Protein AF-A0A914MSC4-F1 (afdb_monomer_lite)

Foldseek 3Di:
DCQVDQAKEKEWDWDPPPATWIWMWIQARVRDIDTDDTHHPVNCVVPPPLVVVVVCCVVRVGQWYQDPVRDTDGVVVVNVVSDVVVDDPPPPPDDDDWDKDWDPPPDPDDPPDIDIDTHDDDDDDDDDDDPDPDDDDDDPPPPPDDDDDDDDDDDDDDDDDDDDPPVPPVVVVVVVVVVCVVVVHDPVRVVVVVVVVVVVVDDDDDDDPDDDDD

Structure (mmCIF, N/CA/C/O backbone):
data_AF-A0A914MSC4-F1
#
_entry.id   AF-A0A914MSC4-F1
#
loop_
_atom_site.group_PDB
_atom_site.id
_atom_site.type_symbol
_atom_site.label_atom_id
_atom_site.label_alt_id
_atom_site.label_comp_id
_atom_site.label_asym_id
_atom_site.label_entity_id
_atom_site.label_seq_id
_atom_site.pdbx_PDB_ins_code
_atom_site.Cartn_x
_atom_site.Cartn_y
_atom_site.Cartn_z
_atom_site.occupancy
_atom_site.B_iso_or_equiv
_atom_site.auth_seq_id
_atom_site.auth_comp_id
_atom_site.auth_asym_id
_atom_site.auth_atom_id
_atom_site.pdbx_PDB_model_num
ATOM 1 N N . MET A 1 1 ? -17.539 -6.152 4.708 1.00 70.31 1 MET A N 1
ATOM 2 C CA . MET A 1 1 ? -16.576 -6.277 5.823 1.00 70.31 1 MET A CA 1
ATOM 3 C C . MET A 1 1 ? -16.415 -4.962 6.570 1.00 70.31 1 MET A C 1
ATOM 5 O O . MET A 1 1 ? -16.821 -4.933 7.713 1.00 70.31 1 MET A O 1
ATOM 9 N N . LEU A 1 2 ? -15.963 -3.851 5.971 1.00 75.62 2 LEU A N 1
ATOM 10 C CA . LEU A 1 2 ? -15.878 -2.569 6.708 1.00 75.62 2 LEU A CA 1
ATOM 11 C C . LEU A 1 2 ? -17.207 -2.123 7.366 1.00 75.62 2 LEU A C 1
ATOM 13 O O . LEU A 1 2 ? -17.213 -1.622 8.483 1.00 75.62 2 LEU A O 1
ATOM 17 N N . ARG A 1 3 ? -18.355 -2.379 6.723 1.00 77.62 3 ARG A N 1
ATOM 18 C CA . ARG A 1 3 ? -19.687 -2.079 7.289 1.00 77.62 3 ARG A CA 1
ATOM 19 C C . ARG A 1 3 ? -20.004 -2.799 8.606 1.00 77.62 3 ARG A C 1
ATOM 21 O O . ARG A 1 3 ? -20.839 -2.317 9.352 1.00 77.62 3 ARG A O 1
ATOM 28 N N . THR A 1 4 ? -19.371 -3.939 8.892 1.00 77.75 4 THR A N 1
ATOM 29 C CA . THR A 1 4 ? -19.649 -4.720 10.111 1.00 77.75 4 THR A CA 1
ATOM 30 C C . THR A 1 4 ? -18.808 -4.272 11.305 1.00 77.75 4 THR A C 1
ATOM 32 O O . THR A 1 4 ? -18.991 -4.795 12.398 1.00 77.75 4 THR A O 1
ATOM 35 N N . LEU A 1 5 ? -17.869 -3.342 11.104 1.00 81.31 5 LEU A N 1
ATOM 36 C CA . LEU A 1 5 ? -17.064 -2.770 12.174 1.00 81.31 5 LEU A CA 1
ATOM 37 C C . LEU A 1 5 ? -17.838 -1.613 12.839 1.00 81.31 5 LEU A C 1
ATOM 39 O O . LEU A 1 5 ? -18.302 -0.727 12.123 1.00 81.31 5 LEU A O 1
ATOM 43 N N . PRO A 1 6 ? -17.982 -1.582 14.174 1.00 72.19 6 PRO A N 1
ATOM 44 C CA . PRO A 1 6 ? -18.691 -0.504 14.869 1.00 72.19 6 PRO A CA 1
ATOM 45 C C . PRO A 1 6 ? -17.897 0.814 14.977 1.00 72.19 6 PRO A C 1
ATOM 47 O O . PRO A 1 6 ? -18.483 1.826 15.340 1.00 72.19 6 PRO A O 1
ATOM 50 N N . GLY A 1 7 ? -16.594 0.814 14.670 1.00 84.81 7 GLY A N 1
ATOM 51 C CA . GLY A 1 7 ? -15.705 1.986 14.732 1.00 84.81 7 GLY A CA 1
ATOM 52 C C . GLY A 1 7 ? -15.031 2.322 13.397 1.00 84.81 7 GLY A C 1
ATOM 53 O O . GLY A 1 7 ? -15.456 1.839 12.341 1.00 84.81 7 GLY A O 1
ATOM 54 N N . SER A 1 8 ? -13.969 3.135 13.446 1.00 92.94 8 SER A N 1
ATOM 55 C CA . SER A 1 8 ? -13.165 3.464 12.265 1.00 92.94 8 SER A CA 1
ATOM 56 C C . SER A 1 8 ? -12.248 2.299 11.885 1.00 92.94 8 SER A C 1
ATOM 58 O O . SER A 1 8 ? -11.670 1.617 12.736 1.00 92.94 8 SER A O 1
ATOM 60 N N . GLY A 1 9 ? -12.140 2.030 10.586 1.00 94.31 9 GLY A N 1
ATOM 61 C CA . GLY A 1 9 ? -11.482 0.827 10.084 1.00 94.31 9 GLY A CA 1
ATOM 62 C C . GLY A 1 9 ? -10.746 1.054 8.779 1.00 94.31 9 GLY A C 1
ATOM 63 O O . GLY A 1 9 ? -11.211 1.807 7.936 1.00 94.31 9 GLY A O 1
ATOM 64 N N . LEU A 1 10 ? -9.633 0.364 8.570 1.00 95.56 10 LEU A N 1
ATOM 65 C CA . LEU A 1 10 ? -8.857 0.430 7.334 1.00 95.56 10 LEU A CA 1
ATOM 66 C C . LEU A 1 10 ? -8.721 -0.956 6.712 1.00 95.56 10 LEU A C 1
ATOM 68 O O . LEU A 1 10 ? -8.473 -1.946 7.402 1.00 95.56 10 LEU A O 1
ATOM 72 N N . VAL A 1 11 ? -8.852 -1.024 5.390 1.00 95.06 11 VAL A N 1
ATOM 73 C CA . VAL A 1 11 ? -8.548 -2.223 4.603 1.00 95.06 11 VAL A CA 1
ATOM 74 C C . VAL A 1 11 ? -7.607 -1.880 3.459 1.00 95.06 11 VAL A C 1
ATOM 76 O O . VAL A 1 11 ? -7.708 -0.818 2.846 1.00 95.06 11 VAL A O 1
ATOM 79 N N . MET A 1 12 ? -6.711 -2.812 3.153 1.00 94.56 12 MET A N 1
ATOM 80 C CA . MET A 1 12 ? -5.805 -2.730 2.014 1.00 94.56 12 MET A CA 1
ATOM 81 C C . MET A 1 12 ? -6.109 -3.862 1.041 1.00 94.56 12 MET A C 1
ATOM 83 O O . MET A 1 12 ? -6.404 -4.986 1.447 1.00 94.56 12 MET A O 1
ATOM 87 N N . ARG A 1 13 ? -6.025 -3.568 -0.253 1.00 91.06 13 ARG A N 1
ATOM 88 C CA . ARG A 1 13 ? -6.140 -4.561 -1.323 1.00 91.06 13 ARG A CA 1
ATOM 89 C C . ARG A 1 13 ? -5.061 -4.324 -2.365 1.00 91.06 13 ARG A C 1
ATOM 91 O O . ARG A 1 13 ? -4.678 -3.185 -2.622 1.00 91.06 13 ARG A O 1
ATOM 98 N N . LEU A 1 14 ? -4.619 -5.404 -2.990 1.00 90.12 14 LEU A N 1
ATOM 99 C CA . LEU A 1 14 ? -3.771 -5.329 -4.170 1.00 90.12 14 LEU A CA 1
ATOM 100 C C . LEU A 1 14 ? -4.660 -5.237 -5.409 1.00 90.12 14 LEU A C 1
ATOM 102 O O . LEU A 1 14 ? -5.572 -6.047 -5.580 1.00 90.12 14 LEU A O 1
ATOM 106 N N . SER A 1 15 ? -4.397 -4.255 -6.267 1.00 87.69 15 SER A N 1
ATOM 107 C CA . SER A 1 15 ? -5.031 -4.139 -7.579 1.00 87.69 15 SER A CA 1
ATOM 108 C C . SER A 1 15 ? -4.015 -4.430 -8.673 1.00 87.69 15 SER A C 1
ATOM 110 O O . SER A 1 15 ? -2.999 -3.749 -8.794 1.00 87.69 15 SER A O 1
ATOM 112 N N . LEU A 1 16 ? -4.309 -5.442 -9.490 1.00 79.81 16 LEU A N 1
ATOM 113 C CA . LEU A 1 16 ? -3.456 -5.870 -10.604 1.00 79.81 16 LEU A CA 1
ATOM 114 C C . LEU A 1 16 ? -3.792 -5.162 -11.926 1.00 79.81 16 LEU A C 1
ATOM 116 O O . LEU A 1 16 ? -3.013 -5.236 -12.868 1.00 79.81 16 LEU A O 1
ATOM 120 N N . VAL A 1 17 ? -4.922 -4.451 -11.992 1.00 75.62 17 VAL A N 1
ATOM 121 C CA . VAL A 1 17 ? -5.465 -3.867 -13.234 1.00 75.62 17 VAL A CA 1
ATOM 122 C C . VAL A 1 17 ? -4.622 -2.686 -13.750 1.00 75.62 17 VAL A C 1
ATOM 124 O O . VAL A 1 17 ? -4.694 -2.351 -14.926 1.00 75.62 17 VAL A O 1
ATOM 127 N N . ALA A 1 18 ? -3.771 -2.089 -12.907 1.00 57.81 18 ALA A N 1
ATOM 128 C CA . ALA A 1 18 ? -2.917 -0.950 -13.258 1.00 57.81 18 ALA A CA 1
ATOM 129 C C . ALA A 1 18 ? -1.525 -1.037 -12.597 1.00 57.81 18 ALA A C 1
ATOM 131 O O . ALA A 1 18 ? -1.128 -0.156 -11.839 1.00 57.81 18 ALA A O 1
ATOM 132 N N . GLY A 1 19 ? -0.784 -2.121 -12.854 1.00 65.69 19 GLY A N 1
ATOM 133 C CA . GLY A 1 19 ? 0.630 -2.213 -12.459 1.00 65.69 19 GLY A CA 1
ATOM 134 C C . GLY A 1 19 ? 0.891 -2.581 -10.995 1.00 65.69 19 GLY A C 1
ATOM 135 O O . GLY A 1 19 ? 1.876 -2.117 -10.430 1.00 65.69 19 GLY A O 1
ATOM 136 N N . ALA A 1 20 ? 0.037 -3.425 -10.400 1.00 79.56 20 ALA A N 1
ATOM 137 C CA . ALA A 1 20 ? 0.191 -3.947 -9.035 1.00 79.56 20 ALA A CA 1
ATOM 138 C C . ALA A 1 20 ? 0.366 -2.835 -7.980 1.00 79.56 20 ALA A C 1
ATOM 140 O O . ALA A 1 20 ? 1.446 -2.629 -7.429 1.00 79.56 20 ALA A O 1
ATOM 141 N N . CYS A 1 21 ? -0.719 -2.119 -7.686 1.00 91.50 21 CYS A N 1
ATOM 142 C CA . CYS A 1 21 ? -0.746 -1.065 -6.674 1.00 91.50 21 CYS A CA 1
ATOM 143 C C . CYS A 1 21 ? -1.480 -1.509 -5.401 1.00 91.50 21 CYS A C 1
ATOM 145 O O . CYS A 1 21 ? -2.367 -2.370 -5.430 1.00 91.50 21 CYS A O 1
ATOM 147 N N . VAL A 1 22 ? -1.127 -0.898 -4.272 1.00 93.88 22 VAL A N 1
ATOM 148 C CA . VAL A 1 22 ? -1.863 -1.050 -3.013 1.00 93.88 22 VAL A CA 1
ATOM 149 C C . VAL A 1 22 ? -2.938 0.022 -2.984 1.00 93.88 22 VAL A C 1
ATOM 151 O O . VAL A 1 22 ? -2.626 1.209 -3.021 1.00 93.88 22 VAL A O 1
ATOM 154 N N . CYS A 1 23 ? -4.205 -0.367 -2.911 1.00 94.19 23 CYS A N 1
ATOM 155 C CA . CYS A 1 23 ? -5.285 0.585 -2.685 1.00 94.19 23 CYS A CA 1
ATOM 156 C C . CYS A 1 23 ? -5.918 0.389 -1.311 1.00 94.19 23 CYS A C 1
ATOM 158 O O . CYS A 1 23 ? -6.107 -0.731 -0.826 1.00 94.19 23 CYS A O 1
ATOM 160 N N . ILE A 1 24 ? -6.202 1.522 -0.678 1.00 95.62 24 ILE A N 1
ATOM 161 C CA . ILE A 1 24 ? -6.550 1.625 0.732 1.00 95.62 24 ILE A CA 1
ATOM 162 C C . ILE A 1 24 ? -7.924 2.267 0.817 1.00 95.62 24 ILE A C 1
ATOM 164 O O . ILE A 1 24 ? -8.179 3.279 0.168 1.00 95.62 24 ILE A O 1
ATOM 168 N N . THR A 1 25 ? -8.794 1.663 1.612 1.00 95.38 25 THR A N 1
ATOM 169 C CA . THR A 1 25 ? -10.126 2.191 1.889 1.00 95.38 25 THR A CA 1
ATOM 170 C C . THR A 1 25 ? -10.274 2.331 3.392 1.00 95.38 25 THR A C 1
ATOM 172 O O . THR A 1 25 ? -10.026 1.376 4.138 1.00 95.38 25 THR A O 1
ATOM 175 N N . VAL A 1 26 ? -10.681 3.514 3.831 1.00 95.69 26 VAL A N 1
ATOM 176 C CA . VAL A 1 26 ? -10.917 3.843 5.233 1.00 95.69 26 VAL A CA 1
ATOM 177 C C . VAL A 1 26 ? -12.415 3.994 5.456 1.00 95.69 26 VAL A C 1
ATOM 179 O O . VAL A 1 26 ? -13.117 4.606 4.661 1.00 95.69 26 VAL A O 1
ATOM 182 N N . LYS A 1 27 ? -12.915 3.405 6.535 1.00 94.75 27 LYS A N 1
ATOM 183 C CA . LYS A 1 27 ? -14.210 3.712 7.122 1.00 94.75 27 LYS A CA 1
ATOM 184 C C . LYS A 1 27 ? -13.976 4.722 8.234 1.00 94.75 27 LYS A C 1
ATOM 186 O O . LYS A 1 27 ? -13.310 4.404 9.222 1.00 94.75 27 LYS A O 1
ATOM 191 N N . CYS A 1 28 ? -14.528 5.909 8.064 1.00 90.19 28 CYS A N 1
ATOM 192 C CA . CYS A 1 28 ? -14.461 6.985 9.037 1.00 90.19 28 CYS A CA 1
ATOM 193 C C . CYS A 1 28 ? -15.463 6.749 10.182 1.00 90.19 28 CYS A C 1
ATOM 195 O O . CYS A 1 28 ? -16.372 5.920 10.090 1.00 90.19 28 CYS A O 1
ATOM 197 N N . SER A 1 29 ? -15.313 7.482 11.285 1.00 87.12 29 SER A N 1
ATOM 198 C CA . SER A 1 29 ? -16.201 7.374 12.457 1.00 87.12 29 SER A CA 1
ATOM 199 C C . SER A 1 29 ? -17.643 7.827 12.189 1.00 87.12 29 SER A C 1
ATOM 201 O O . SER A 1 29 ? -18.549 7.461 12.933 1.00 87.12 29 SER A O 1
ATOM 203 N N . ASN A 1 30 ? -17.863 8.585 11.114 1.00 87.62 30 ASN A N 1
ATOM 204 C CA . ASN A 1 30 ? -19.177 8.981 10.604 1.00 87.62 30 ASN A CA 1
ATOM 205 C C . ASN A 1 30 ? -19.820 7.926 9.675 1.00 87.62 30 ASN A C 1
ATOM 207 O O . ASN A 1 30 ? -20.829 8.222 9.044 1.00 87.62 30 ASN A O 1
ATOM 211 N N . ASP A 1 31 ? -19.248 6.718 9.590 1.00 85.31 31 ASP A N 1
ATOM 212 C CA . ASP A 1 31 ? -19.684 5.610 8.720 1.00 85.31 31 ASP A CA 1
ATOM 213 C C . ASP A 1 31 ? -19.549 5.888 7.206 1.00 85.31 31 ASP A C 1
ATOM 215 O O . ASP A 1 31 ? -20.053 5.128 6.376 1.00 85.31 31 ASP A O 1
ATOM 219 N N . GLU A 1 32 ? -18.819 6.943 6.826 1.00 90.62 32 GLU A N 1
ATOM 220 C CA . GLU A 1 32 ? -18.444 7.208 5.435 1.00 90.62 32 GLU A CA 1
ATOM 221 C C . GLU A 1 32 ? -17.206 6.409 5.018 1.00 90.62 32 GLU A C 1
ATOM 223 O O . GLU A 1 32 ? -16.350 6.052 5.834 1.00 90.62 32 GLU A O 1
ATOM 228 N N . PHE A 1 33 ? -17.110 6.139 3.715 1.00 93.12 33 PHE A N 1
ATOM 229 C CA . PHE A 1 33 ? -15.981 5.439 3.114 1.00 93.12 33 PHE A CA 1
ATOM 230 C C . PHE A 1 33 ? -15.114 6.413 2.330 1.00 93.12 33 PHE A C 1
ATOM 232 O O . PHE A 1 33 ? -15.602 7.111 1.443 1.00 93.12 33 PHE A O 1
ATOM 239 N N . LEU A 1 34 ? -13.822 6.402 2.630 1.00 94.19 34 LEU A N 1
ATOM 240 C CA . LEU A 1 34 ? -12.800 7.168 1.942 1.00 94.19 34 LEU A CA 1
ATOM 241 C C . LEU A 1 34 ? -11.870 6.209 1.202 1.00 94.19 34 LEU A C 1
ATOM 243 O O . LEU A 1 34 ? -11.088 5.477 1.812 1.00 94.19 34 LEU A O 1
ATOM 247 N N . ASP A 1 35 ? -11.956 6.216 -0.123 1.00 94.31 35 ASP A N 1
ATOM 248 C CA . ASP A 1 35 ? -10.988 5.541 -0.979 1.00 94.31 35 ASP A CA 1
ATOM 249 C C . ASP A 1 35 ? -9.796 6.467 -1.217 1.00 94.31 35 ASP A C 1
ATOM 251 O O . ASP A 1 35 ? -9.930 7.545 -1.797 1.00 94.31 35 ASP A O 1
ATOM 255 N N . LEU A 1 36 ? -8.622 6.039 -0.758 1.00 93.94 36 LEU A N 1
ATOM 256 C CA . LEU A 1 36 ? -7.388 6.783 -0.957 1.00 93.94 36 LEU A CA 1
ATOM 257 C C . LEU A 1 36 ? -6.805 6.515 -2.341 1.00 93.94 36 LEU A C 1
ATOM 259 O O . LEU A 1 36 ? -7.046 5.478 -2.969 1.00 93.94 36 LEU A O 1
ATOM 263 N N . GLU A 1 37 ? -5.976 7.454 -2.790 1.00 92.81 37 GLU A N 1
ATOM 264 C CA . GLU A 1 37 ? -5.243 7.305 -4.036 1.00 92.81 37 GLU A CA 1
ATOM 265 C C . GLU A 1 37 ? -4.357 6.042 -3.993 1.00 92.81 37 GLU A C 1
ATOM 267 O O . GLU A 1 37 ? -3.650 5.820 -3.002 1.00 92.81 37 GLU A O 1
ATOM 272 N N . PRO A 1 38 ? -4.355 5.206 -5.049 1.00 93.06 38 PRO A N 1
ATOM 273 C CA . PRO A 1 38 ? -3.516 4.019 -5.084 1.00 93.06 38 PRO A CA 1
ATOM 274 C C . PRO A 1 38 ? -2.026 4.334 -4.893 1.00 93.06 38 PRO A C 1
ATOM 276 O O . PRO A 1 38 ? -1.475 5.284 -5.465 1.00 93.06 38 PRO A O 1
ATOM 279 N N . LEU A 1 39 ? -1.367 3.490 -4.101 1.00 93.44 39 LEU A N 1
ATOM 280 C CA . LEU A 1 39 ? 0.075 3.498 -3.899 1.00 93.44 39 LEU A CA 1
ATOM 281 C C . LEU A 1 39 ? 0.715 2.583 -4.938 1.00 93.44 39 LEU A C 1
ATOM 283 O O . LEU A 1 39 ? 0.611 1.355 -4.862 1.00 93.44 39 LEU A O 1
ATOM 287 N N . ASP A 1 40 ? 1.344 3.194 -5.933 1.00 91.19 40 ASP A N 1
ATOM 288 C CA . ASP A 1 40 ? 2.121 2.499 -6.947 1.00 91.19 40 ASP A CA 1
ATOM 289 C C . ASP A 1 40 ? 3.563 2.256 -6.474 1.00 91.19 40 ASP A C 1
ATOM 291 O O . ASP A 1 40 ? 3.997 2.691 -5.403 1.00 91.19 40 ASP A O 1
ATOM 295 N N . VAL A 1 41 ? 4.335 1.559 -7.306 1.00 86.75 41 VAL A N 1
ATOM 296 C CA . VAL A 1 41 ? 5.746 1.276 -7.023 1.00 86.75 41 VAL A CA 1
ATOM 297 C C . VAL A 1 41 ? 6.556 2.564 -6.838 1.00 86.75 41 VAL A C 1
ATOM 299 O O . VAL A 1 41 ? 7.438 2.597 -5.985 1.00 86.75 41 VAL A O 1
ATOM 302 N N . LYS A 1 42 ? 6.250 3.641 -7.577 1.00 88.25 42 LYS A N 1
ATOM 303 C CA . LYS A 1 42 ? 6.982 4.915 -7.480 1.00 88.25 42 LYS A CA 1
ATOM 304 C C . LYS A 1 42 ? 6.783 5.580 -6.117 1.00 88.25 42 LYS A C 1
ATOM 306 O O . LYS A 1 42 ? 7.756 6.023 -5.511 1.00 88.25 42 LYS A O 1
ATOM 311 N N . LYS A 1 43 ? 5.553 5.603 -5.599 1.00 90.56 43 LYS A N 1
ATOM 312 C CA . LYS A 1 43 ? 5.251 6.103 -4.247 1.00 90.56 43 LYS A CA 1
ATOM 313 C C . LYS A 1 43 ? 5.868 5.216 -3.170 1.00 90.56 43 LYS A C 1
ATOM 315 O O . LYS A 1 43 ? 6.440 5.718 -2.209 1.00 90.56 43 LYS A O 1
ATOM 320 N N . LEU A 1 44 ? 5.825 3.897 -3.352 1.00 89.81 44 LEU A N 1
ATOM 321 C CA . LEU A 1 44 ? 6.421 2.959 -2.397 1.00 89.81 44 LEU A CA 1
ATOM 322 C C . LEU A 1 44 ? 7.962 2.996 -2.378 1.00 89.81 44 LEU A C 1
ATOM 324 O O . LEU A 1 44 ? 8.568 2.611 -1.378 1.00 89.81 44 LEU A O 1
ATOM 328 N N . GLN A 1 45 ? 8.604 3.471 -3.452 1.00 87.25 45 GLN A N 1
ATOM 329 C CA . GLN A 1 45 ? 10.050 3.719 -3.497 1.00 87.25 45 GLN A CA 1
ATOM 330 C C . GLN A 1 45 ? 10.465 4.945 -2.675 1.00 87.25 45 GLN A C 1
ATOM 332 O O . GLN A 1 45 ? 11.544 4.929 -2.085 1.00 87.25 45 GLN A O 1
ATOM 337 N N . SER A 1 46 ? 9.634 5.993 -2.618 1.00 89.81 46 SER A N 1
ATOM 338 C CA . SER A 1 46 ? 9.935 7.204 -1.844 1.00 89.81 46 SER A CA 1
ATOM 339 C C . SER A 1 46 ? 9.585 7.062 -0.363 1.00 89.81 46 SER A C 1
ATOM 341 O O . SER A 1 46 ? 10.277 7.620 0.488 1.00 89.81 46 SER A O 1
ATOM 343 N N . LYS A 1 47 ? 8.541 6.293 -0.037 1.00 90.56 47 LYS A N 1
ATOM 344 C CA . LYS A 1 47 ? 8.123 6.019 1.339 1.00 90.56 47 LYS A CA 1
ATOM 345 C C . LYS A 1 47 ? 7.586 4.596 1.461 1.00 90.56 47 LYS A C 1
ATOM 347 O O . LYS A 1 47 ? 6.735 4.166 0.690 1.00 90.56 47 LYS A O 1
ATOM 352 N N . ASN A 1 48 ? 8.088 3.847 2.443 1.00 88.69 48 ASN A N 1
ATOM 353 C CA . ASN A 1 48 ? 7.670 2.459 2.627 1.00 88.69 48 ASN A CA 1
ATOM 354 C C . ASN A 1 48 ? 6.189 2.367 3.059 1.0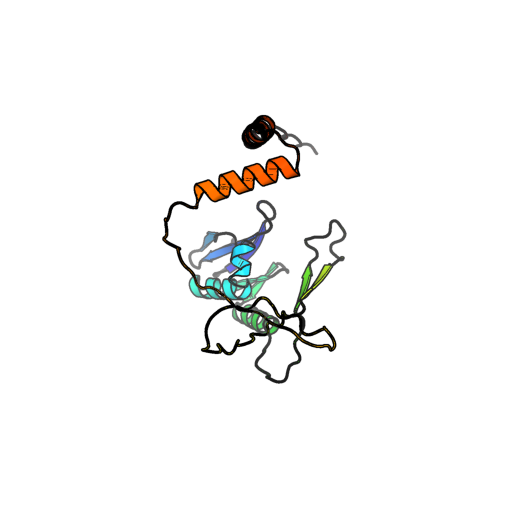0 88.69 48 ASN A C 1
ATOM 356 O O . ASN A 1 48 ? 5.624 3.300 3.635 1.00 88.69 48 ASN A O 1
ATOM 360 N N . LEU A 1 49 ? 5.565 1.209 2.811 1.00 91.19 49 LEU A N 1
ATOM 361 C CA . LEU A 1 49 ? 4.147 0.988 3.115 1.00 91.19 49 LEU A CA 1
ATOM 362 C C . LEU A 1 49 ? 3.820 1.141 4.610 1.00 91.19 49 LEU A C 1
ATOM 364 O O . LEU A 1 49 ? 2.757 1.654 4.946 1.00 91.19 49 LEU A O 1
ATOM 368 N N . ASN A 1 50 ? 4.724 0.726 5.505 1.00 91.75 50 ASN A N 1
ATOM 369 C CA . ASN A 1 50 ? 4.507 0.832 6.951 1.00 91.75 50 ASN A CA 1
ATOM 370 C C . ASN A 1 50 ? 4.377 2.292 7.395 1.00 91.75 50 ASN A C 1
ATOM 372 O O . ASN A 1 50 ? 3.547 2.603 8.244 1.00 91.75 50 ASN A O 1
ATOM 376 N N . ASP A 1 51 ? 5.176 3.190 6.828 1.00 91.94 51 ASP A N 1
ATOM 377 C CA . ASP A 1 51 ? 5.126 4.602 7.179 1.00 91.94 51 ASP A CA 1
ATOM 378 C C . ASP A 1 51 ? 3.925 5.295 6.532 1.00 91.94 51 ASP A C 1
ATOM 380 O O . ASP A 1 51 ? 3.321 6.153 7.165 1.00 91.94 51 ASP A O 1
ATOM 384 N N . TYR A 1 52 ? 3.510 4.896 5.323 1.00 94.44 52 TYR A N 1
ATOM 385 C CA . TYR A 1 52 ? 2.214 5.324 4.777 1.00 94.44 52 TYR A CA 1
ATOM 386 C C . TYR A 1 52 ? 1.054 4.893 5.675 1.00 94.44 52 TYR A C 1
ATOM 388 O O . TYR A 1 52 ? 0.169 5.690 5.971 1.00 94.44 52 TYR A O 1
ATOM 396 N N . LEU A 1 53 ? 1.072 3.645 6.146 1.00 93.88 53 LEU A N 1
ATOM 397 C CA . LEU A 1 53 ? 0.038 3.118 7.028 1.00 93.88 53 LEU A CA 1
ATOM 398 C C . LEU A 1 53 ? -0.033 3.909 8.342 1.00 93.88 53 LEU A C 1
ATOM 400 O O . LEU A 1 53 ? -1.129 4.258 8.773 1.00 93.88 53 LEU A O 1
ATOM 404 N N . LYS A 1 54 ? 1.114 4.241 8.951 1.00 93.12 54 LYS A N 1
ATOM 405 C CA . LYS A 1 54 ? 1.178 5.094 10.152 1.00 93.12 54 LYS A CA 1
ATOM 406 C C . LYS A 1 54 ? 0.560 6.470 9.910 1.00 93.12 54 LYS A C 1
ATOM 408 O O . LYS A 1 54 ? -0.265 6.898 10.711 1.00 93.12 54 LYS A O 1
ATOM 413 N N . ASP A 1 55 ? 0.937 7.140 8.823 1.00 94.25 55 ASP A N 1
ATOM 414 C CA . ASP A 1 55 ? 0.403 8.461 8.482 1.00 94.25 55 ASP A CA 1
ATOM 415 C C . ASP A 1 55 ? -1.120 8.432 8.323 1.00 94.25 55 ASP A C 1
ATOM 417 O O . ASP A 1 55 ? -1.815 9.274 8.884 1.00 94.25 55 ASP A O 1
ATOM 421 N N . ILE A 1 56 ? -1.640 7.441 7.592 1.00 94.81 56 ILE A N 1
ATOM 422 C CA . ILE A 1 56 ? -3.079 7.303 7.337 1.00 94.81 56 ILE A CA 1
ATOM 423 C C . ILE A 1 56 ? -3.826 7.035 8.643 1.00 94.81 56 ILE A C 1
ATOM 425 O O . ILE A 1 56 ? -4.841 7.669 8.912 1.00 94.81 56 ILE A O 1
ATOM 429 N N . ILE A 1 57 ? -3.312 6.128 9.477 1.00 93.88 57 ILE A N 1
ATOM 430 C CA . ILE A 1 57 ? -3.895 5.820 10.786 1.00 93.88 57 ILE A CA 1
ATOM 431 C C . ILE A 1 57 ? -4.008 7.083 11.649 1.00 93.88 57 ILE A C 1
ATOM 433 O O . ILE A 1 57 ? -5.034 7.291 12.295 1.00 93.88 57 ILE A O 1
ATOM 437 N N . LEU A 1 58 ? -2.964 7.917 11.660 1.00 92.44 58 LEU A N 1
ATOM 438 C CA . LEU A 1 58 ? -2.925 9.146 12.451 1.00 92.44 58 LEU A CA 1
ATOM 439 C C . LEU A 1 58 ? -3.834 10.241 11.877 1.00 92.44 58 LEU A C 1
ATOM 441 O O . LEU A 1 58 ? -4.547 10.886 12.644 1.00 92.44 58 LEU A O 1
ATOM 445 N N . SER A 1 59 ? -3.823 10.436 10.555 1.00 93.88 59 SER A N 1
ATOM 446 C CA . SER A 1 59 ? -4.647 11.434 9.856 1.00 93.88 59 SER A CA 1
ATOM 447 C C . SER A 1 59 ? -6.136 11.125 9.994 1.00 93.88 59 SER A C 1
ATOM 449 O O . SER A 1 59 ? -6.911 11.964 10.453 1.00 93.88 59 SER A O 1
ATOM 451 N N . GLU A 1 60 ? -6.520 9.886 9.681 1.00 92.75 60 GLU A N 1
ATOM 452 C CA . GLU A 1 60 ? -7.923 9.464 9.612 1.00 92.75 60 GLU A CA 1
ATOM 453 C C . GLU A 1 60 ? -8.459 8.920 10.944 1.00 92.75 60 GLU A C 1
ATOM 455 O O . GLU A 1 60 ? -9.620 8.518 11.028 1.00 92.75 60 GLU A O 1
ATOM 460 N N . LYS A 1 61 ? -7.630 8.908 12.001 1.00 92.44 61 LYS A N 1
ATOM 461 C CA . LYS A 1 61 ? -7.966 8.393 13.343 1.00 92.44 61 LYS A CA 1
ATOM 462 C C . LYS A 1 61 ? -8.580 6.993 13.275 1.00 92.44 61 LYS A C 1
ATOM 464 O O . LYS A 1 61 ? -9.687 6.739 13.754 1.00 92.44 61 LYS A O 1
ATOM 469 N N . VAL A 1 62 ? -7.858 6.094 12.614 1.00 94.19 62 VAL A N 1
ATOM 470 C CA . VAL A 1 62 ? -8.272 4.701 12.434 1.00 94.19 62 VAL A CA 1
ATOM 471 C C . VAL A 1 62 ? -8.029 3.920 13.724 1.00 94.19 62 VAL A C 1
ATOM 473 O O . VAL A 1 62 ? -6.921 3.947 14.254 1.00 94.19 62 VAL A O 1
ATOM 476 N N . ASP A 1 63 ? -9.029 3.169 14.183 1.00 94.38 63 ASP A N 1
ATOM 477 C CA . ASP A 1 63 ? -8.927 2.325 15.378 1.00 94.38 63 ASP A CA 1
ATOM 478 C C . ASP A 1 63 ? -8.519 0.881 15.033 1.00 94.38 63 ASP A C 1
ATOM 480 O O . ASP A 1 63 ? -7.765 0.235 15.772 1.00 94.38 63 ASP A O 1
ATOM 484 N N . PHE A 1 64 ? -8.980 0.370 13.883 1.00 95.12 64 PHE A N 1
ATOM 485 C CA . PHE A 1 64 ? -8.777 -1.021 13.471 1.00 95.12 64 PHE A CA 1
ATOM 486 C C . PHE A 1 64 ? -8.256 -1.163 12.040 1.00 95.12 64 PHE A C 1
ATOM 488 O O . PHE A 1 64 ? -8.682 -0.467 11.122 1.00 95.12 64 PHE A O 1
ATOM 495 N N . VAL A 1 65 ? -7.388 -2.146 11.815 1.00 94.62 65 VAL A N 1
ATOM 496 C CA . VAL A 1 65 ? -6.92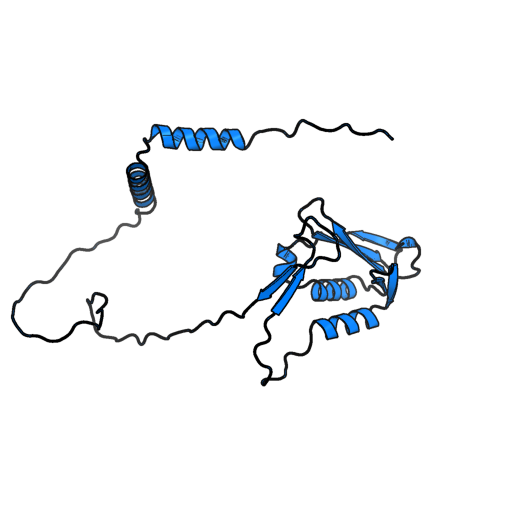4 -2.548 10.480 1.00 94.62 65 VAL A CA 1
ATOM 497 C C . VAL A 1 65 ? -7.354 -3.987 10.220 1.00 94.62 65 VAL A C 1
ATOM 499 O O . VAL A 1 65 ? -7.272 -4.833 11.111 1.00 94.62 65 VAL A O 1
ATOM 502 N N . LEU A 1 66 ? -7.829 -4.268 9.008 1.00 93.44 66 LEU A N 1
ATOM 503 C CA . LEU A 1 66 ? -8.156 -5.626 8.587 1.00 93.44 66 LEU A CA 1
ATOM 504 C C . LEU A 1 66 ? -6.875 -6.391 8.227 1.00 93.44 66 LEU A C 1
ATOM 506 O O . LEU A 1 66 ? -6.159 -5.999 7.305 1.00 93.44 66 LEU A O 1
ATOM 510 N N . ASP A 1 67 ? -6.611 -7.486 8.934 1.00 90.94 67 ASP A N 1
ATOM 511 C CA . ASP A 1 67 ? -5.496 -8.395 8.649 1.00 90.94 67 ASP A CA 1
ATOM 512 C C . ASP A 1 67 ? -5.835 -9.360 7.491 1.00 90.94 67 ASP A C 1
ATOM 514 O O . ASP A 1 67 ? -6.988 -9.511 7.074 1.00 90.94 67 ASP A O 1
ATOM 518 N N . SER A 1 68 ? -4.816 -10.052 6.993 1.00 86.94 68 SER A N 1
ATOM 519 C CA . SER A 1 68 ? -4.868 -11.140 6.013 1.00 86.94 68 SER A CA 1
ATOM 520 C C . SER A 1 68 ? -5.834 -12.271 6.395 1.00 86.94 68 SER A C 1
ATOM 522 O O . SER A 1 68 ? -6.566 -12.763 5.534 1.00 86.94 68 SER A O 1
ATOM 524 N N . ASP A 1 69 ? -5.948 -12.588 7.688 1.00 88.56 69 ASP A N 1
ATOM 525 C CA . ASP A 1 69 ? -6.917 -13.550 8.242 1.00 88.56 69 ASP A CA 1
ATOM 526 C C . ASP A 1 69 ? -8.360 -13.004 8.316 1.00 88.56 69 ASP A C 1
ATOM 528 O O . ASP A 1 69 ? -9.254 -13.611 8.917 1.00 88.56 69 ASP A O 1
ATOM 532 N N . LYS A 1 70 ? -8.610 -11.833 7.712 1.00 87.50 70 LYS A N 1
ATOM 533 C CA . LYS A 1 70 ? -9.895 -11.115 7.707 1.00 87.50 70 LYS A CA 1
ATOM 534 C C . LYS A 1 70 ? -10.402 -10.778 9.113 1.00 87.50 70 LYS A C 1
ATOM 536 O O . LYS A 1 70 ? -11.609 -10.664 9.325 1.00 87.50 70 LYS A O 1
ATOM 541 N N . GLN A 1 71 ? -9.481 -10.606 10.058 1.00 90.75 71 GLN A N 1
ATOM 542 C CA . GLN A 1 71 ? -9.768 -10.193 11.429 1.00 90.75 71 GLN A CA 1
ATOM 543 C C . GLN A 1 71 ? -9.442 -8.715 11.629 1.00 90.75 71 GLN A C 1
ATOM 545 O O . GLN A 1 71 ? -8.500 -8.189 11.037 1.00 90.75 71 GLN A O 1
ATOM 550 N N . TRP A 1 72 ? -10.221 -8.049 12.478 1.00 92.06 72 TRP A N 1
ATOM 551 C CA . TRP A 1 72 ? -9.967 -6.666 12.869 1.00 92.06 72 TRP A CA 1
ATOM 552 C C . TRP A 1 72 ? -8.935 -6.627 13.985 1.00 92.06 72 TRP A C 1
ATOM 554 O O . TRP A 1 72 ? -9.176 -7.134 15.079 1.00 92.06 72 TRP A O 1
ATOM 564 N N . VAL A 1 73 ? -7.794 -6.007 13.708 1.00 93.62 73 VAL A N 1
ATOM 565 C CA . VAL A 1 73 ? -6.693 -5.866 14.657 1.00 93.62 73 VAL A CA 1
ATOM 566 C C . VAL A 1 73 ? -6.605 -4.411 15.084 1.00 93.62 73 VAL A C 1
ATOM 568 O O . VAL A 1 73 ? -6.623 -3.505 14.250 1.00 93.62 73 VAL A O 1
ATOM 571 N N . HIS A 1 74 ? -6.516 -4.182 16.392 1.00 94.81 74 HIS A N 1
ATOM 572 C CA . HIS A 1 74 ? -6.389 -2.835 16.932 1.00 94.81 74 HIS A CA 1
ATOM 573 C C . HIS A 1 74 ? -5.055 -2.212 16.508 1.00 94.81 74 HIS A C 1
ATOM 575 O O . HIS A 1 74 ? -4.005 -2.862 16.557 1.00 94.81 74 HIS A O 1
ATOM 581 N N . VAL A 1 75 ? -5.072 -0.930 16.149 1.00 93.69 75 VAL A N 1
ATOM 582 C CA . VAL A 1 75 ? -3.903 -0.214 15.618 1.00 93.69 75 VAL A CA 1
ATOM 583 C C . VAL A 1 75 ? -2.668 -0.320 16.515 1.00 93.69 75 VAL A C 1
ATOM 585 O O . VAL A 1 75 ? -1.561 -0.487 16.010 1.00 93.69 75 VAL A O 1
ATOM 588 N N . ALA A 1 76 ? -2.833 -0.302 17.840 1.00 92.31 76 ALA A N 1
ATOM 589 C CA . ALA A 1 76 ? -1.710 -0.456 18.772 1.00 92.31 76 ALA A CA 1
ATOM 590 C C . ALA A 1 76 ? -0.908 -1.755 18.542 1.00 92.31 76 ALA A C 1
ATOM 592 O O . ALA A 1 76 ? 0.320 -1.768 18.646 1.00 92.31 76 ALA A O 1
ATOM 593 N N . GLU A 1 77 ? -1.590 -2.847 18.198 1.00 92.12 77 GLU A N 1
ATOM 594 C CA . GLU A 1 77 ? -0.944 -4.120 17.895 1.00 92.12 77 GLU A CA 1
ATOM 595 C C . GLU A 1 77 ? -0.295 -4.104 16.506 1.00 92.12 77 GLU A C 1
ATOM 597 O O . GLU A 1 77 ? 0.839 -4.564 16.353 1.00 92.12 77 GLU A O 1
ATOM 602 N N . VAL A 1 78 ? -0.964 -3.507 15.516 1.00 90.94 78 VAL A N 1
ATOM 603 C CA . VAL A 1 78 ? -0.433 -3.336 14.153 1.00 90.94 78 VAL A CA 1
ATOM 604 C C . VAL A 1 78 ? 0.883 -2.558 14.182 1.00 90.94 78 VAL A C 1
ATOM 606 O O . VAL A 1 78 ? 1.890 -3.020 13.648 1.00 90.94 78 VAL A O 1
ATOM 609 N N . LEU A 1 79 ? 0.919 -1.424 14.886 1.00 88.94 79 LEU A N 1
ATOM 610 C CA . LEU A 1 79 ? 2.110 -0.581 15.006 1.00 88.94 79 LEU A CA 1
ATOM 611 C C . LEU A 1 79 ? 3.278 -1.315 15.676 1.00 88.94 79 LEU A C 1
ATOM 613 O O . LEU A 1 79 ? 4.424 -1.194 15.235 1.00 88.94 79 LEU A O 1
ATOM 617 N N . LYS A 1 80 ? 2.990 -2.136 16.692 1.00 88.56 80 LYS A N 1
ATOM 618 C CA . LYS A 1 80 ? 3.989 -2.986 17.353 1.00 88.56 80 LYS A CA 1
ATOM 619 C C . LYS A 1 80 ? 4.557 -4.047 16.407 1.00 88.56 80 LYS A C 1
ATOM 621 O O . LYS A 1 80 ? 5.753 -4.333 16.459 1.00 88.56 80 LYS A O 1
AT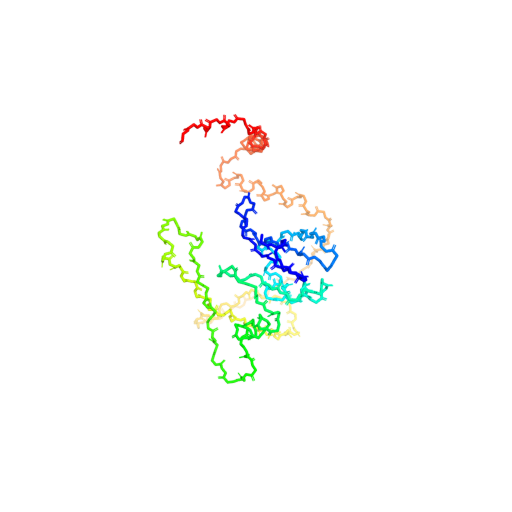OM 626 N N . ARG A 1 81 ? 3.726 -4.638 15.540 1.00 84.50 81 ARG A N 1
ATOM 627 C CA . ARG A 1 81 ? 4.177 -5.595 14.514 1.00 84.50 81 ARG A CA 1
ATOM 628 C C . ARG A 1 81 ? 5.053 -4.900 13.467 1.00 84.50 81 ARG A C 1
ATOM 630 O O . ARG A 1 81 ? 6.127 -5.410 13.161 1.00 84.50 81 ARG A O 1
ATOM 637 N N . CYS A 1 82 ? 4.669 -3.710 13.004 1.00 76.38 82 CYS A N 1
ATOM 638 C CA . CYS A 1 82 ? 5.454 -2.927 12.044 1.00 76.38 82 CYS A CA 1
ATOM 639 C C . CYS A 1 82 ? 6.841 -2.533 12.583 1.00 76.38 82 CYS A C 1
ATOM 641 O O . CYS A 1 82 ? 7.816 -2.593 11.840 1.00 76.38 82 CYS A O 1
ATOM 643 N N . GLN A 1 83 ? 6.963 -2.186 13.871 1.00 72.12 83 GLN A N 1
ATOM 644 C CA . GLN A 1 83 ? 8.262 -1.864 14.487 1.00 72.12 83 GLN A CA 1
ATOM 645 C C . GLN A 1 83 ? 9.243 -3.043 14.482 1.00 72.12 83 GLN A C 1
ATOM 647 O O . GLN A 1 83 ? 10.433 -2.841 14.266 1.00 72.12 83 GLN A O 1
ATOM 652 N N . LYS A 1 84 ? 8.759 -4.278 14.667 1.00 59.44 84 LYS A N 1
ATOM 653 C CA . LYS A 1 84 ? 9.612 -5.478 14.628 1.00 59.44 84 LYS A CA 1
ATOM 654 C C . LYS A 1 84 ? 10.146 -5.786 13.228 1.00 59.44 84 LYS A C 1
ATOM 656 O O . LYS A 1 84 ? 11.245 -6.311 13.105 1.00 59.44 84 LYS A O 1
ATOM 661 N N . VAL A 1 85 ? 9.377 -5.465 12.187 1.00 56.75 85 VAL A N 1
ATOM 662 C CA . VAL A 1 85 ? 9.783 -5.653 10.782 1.00 56.75 85 VAL A CA 1
ATOM 663 C C . VAL A 1 85 ? 10.810 -4.597 10.360 1.00 56.75 85 VAL A C 1
ATOM 665 O O . VAL A 1 85 ? 11.731 -4.897 9.609 1.00 56.75 85 VAL A O 1
ATOM 668 N N . SER A 1 86 ? 10.693 -3.377 10.884 1.00 52.97 86 SER A N 1
ATOM 669 C CA . SER A 1 86 ? 11.637 -2.270 10.667 1.00 52.97 86 SER A CA 1
ATOM 670 C C . SER A 1 86 ? 12.846 -2.293 11.614 1.00 52.97 86 SER A C 1
ATOM 672 O O . SER A 1 86 ? 13.424 -1.237 11.847 1.00 52.97 86 SER A O 1
ATOM 674 N N . GLY A 1 87 ? 13.177 -3.461 12.179 1.00 47.84 87 GLY A N 1
ATOM 675 C CA . GLY A 1 87 ? 14.062 -3.647 13.330 1.00 47.84 87 GLY A CA 1
ATOM 676 C C . GLY A 1 87 ? 15.235 -2.670 13.447 1.00 47.84 87 GLY A C 1
ATOM 677 O O . GLY A 1 87 ? 16.001 -2.491 12.505 1.00 47.84 87 GLY A O 1
ATOM 678 N N . ASP A 1 88 ? 15.352 -2.102 14.650 1.00 41.03 88 ASP A N 1
ATOM 679 C CA . ASP A 1 88 ? 16.574 -1.626 15.307 1.00 41.03 88 ASP A CA 1
ATOM 680 C C . ASP A 1 88 ? 17.862 -1.839 14.491 1.00 41.03 88 ASP A C 1
ATOM 682 O O . ASP A 1 88 ? 18.445 -2.925 14.447 1.00 41.03 88 ASP A O 1
ATOM 686 N N . HIS A 1 89 ? 18.323 -0.769 13.850 1.00 46.91 89 HIS A N 1
ATOM 687 C CA . HIS A 1 89 ? 19.689 -0.623 13.343 1.00 46.91 89 HIS A CA 1
ATOM 688 C C . HIS A 1 89 ? 20.384 0.513 14.106 1.00 46.91 89 HIS A C 1
ATOM 690 O O . HIS A 1 89 ? 20.945 1.428 13.512 1.00 46.91 89 HIS A O 1
ATOM 696 N N . GLN A 1 90 ? 20.309 0.483 15.440 1.00 41.12 90 GLN A N 1
ATOM 697 C CA . GLN A 1 90 ? 21.106 1.347 16.322 1.00 41.12 90 GLN A CA 1
ATOM 698 C C . GLN A 1 90 ? 22.165 0.567 17.109 1.00 41.12 90 GLN A C 1
ATOM 700 O O . GLN A 1 90 ? 22.578 0.992 18.182 1.00 41.12 90 GLN A O 1
ATOM 705 N N . ASP A 1 91 ? 22.647 -0.552 16.568 1.00 43.16 91 ASP A N 1
ATOM 706 C CA . ASP A 1 91 ? 23.844 -1.199 17.096 1.00 43.16 91 ASP A CA 1
ATOM 707 C C . ASP A 1 91 ? 25.006 -0.958 16.112 1.00 43.16 91 ASP A C 1
ATOM 709 O O . ASP A 1 91 ? 25.007 -1.538 15.021 1.00 43.16 91 ASP A O 1
ATOM 713 N N . PRO A 1 92 ? 25.983 -0.083 16.428 1.00 46.09 92 PRO A N 1
ATOM 714 C CA . PRO A 1 92 ? 27.066 0.299 15.512 1.00 46.09 92 PRO A CA 1
ATOM 715 C C . PRO A 1 92 ? 28.062 -0.837 15.211 1.00 46.09 92 PRO A C 1
ATOM 717 O O . PRO A 1 92 ? 29.040 -0.623 14.498 1.00 46.09 92 PRO A O 1
ATOM 720 N N . ALA A 1 93 ? 27.818 -2.043 15.733 1.00 49.38 93 ALA A N 1
ATOM 721 C CA . ALA A 1 93 ? 28.606 -3.245 15.488 1.00 49.38 93 ALA A CA 1
ATOM 722 C C . ALA A 1 93 ? 27.923 -4.268 14.556 1.00 49.38 93 ALA A C 1
ATOM 724 O O . ALA A 1 93 ? 28.512 -5.316 14.288 1.00 49.38 93 ALA A O 1
ATOM 725 N N . GLN A 1 94 ? 26.704 -4.015 14.052 1.00 46.53 94 GLN A N 1
ATOM 726 C CA . GLN A 1 94 ? 26.071 -4.964 13.132 1.00 46.53 94 GLN A CA 1
ATOM 727 C C . GLN A 1 94 ? 26.648 -4.850 11.721 1.00 46.53 94 GLN A C 1
ATOM 729 O O . GLN A 1 94 ? 26.327 -3.957 10.940 1.00 46.53 94 GLN A O 1
ATOM 734 N N . GLU A 1 95 ? 27.515 -5.821 11.445 1.00 52.22 95 GLU A N 1
ATOM 735 C CA . GLU A 1 95 ? 27.789 -6.444 10.157 1.00 52.22 95 GLU A CA 1
ATOM 736 C C . GLU A 1 95 ? 26.726 -6.102 9.105 1.00 52.22 95 GLU A C 1
ATOM 738 O O . GLU A 1 95 ? 25.529 -6.305 9.308 1.00 52.22 95 GLU A O 1
ATOM 743 N N . ILE A 1 96 ? 27.196 -5.541 7.994 1.00 54.09 96 ILE A N 1
ATOM 744 C CA . ILE A 1 96 ? 26.417 -5.058 6.858 1.00 54.09 96 ILE A CA 1
ATOM 745 C C . ILE A 1 96 ? 25.417 -6.142 6.409 1.00 54.09 96 ILE A C 1
ATOM 747 O O . ILE A 1 96 ? 25.753 -7.023 5.617 1.00 54.09 96 ILE A O 1
ATOM 751 N N . LYS A 1 97 ? 24.184 -6.098 6.930 1.00 57.06 97 LYS A N 1
ATOM 752 C CA . LYS A 1 97 ? 23.146 -7.081 6.612 1.00 57.06 97 LYS A CA 1
ATOM 753 C C . LYS A 1 97 ? 22.642 -6.823 5.201 1.00 57.06 97 LYS A C 1
ATOM 755 O O . LYS A 1 97 ? 22.005 -5.810 4.916 1.00 57.06 97 LYS A O 1
ATOM 760 N N . THR A 1 98 ? 22.956 -7.752 4.312 1.00 58.91 98 THR A N 1
ATOM 761 C CA . THR A 1 98 ? 22.356 -7.875 2.987 1.00 58.91 98 THR A CA 1
ATOM 762 C C . THR A 1 98 ? 20.833 -7.817 3.103 1.00 58.91 98 THR A C 1
ATOM 764 O O . THR A 1 98 ? 20.226 -8.557 3.877 1.00 58.91 98 THR A O 1
ATOM 767 N N . ARG A 1 99 ? 20.198 -6.915 2.346 1.00 69.06 99 ARG A N 1
ATOM 768 C CA . ARG A 1 99 ? 18.735 -6.810 2.314 1.00 69.06 99 ARG A CA 1
ATOM 769 C C . ARG A 1 99 ? 18.211 -7.880 1.367 1.00 69.06 99 ARG A C 1
ATOM 771 O O . ARG A 1 99 ? 18.455 -7.798 0.168 1.00 69.06 99 ARG A O 1
ATOM 778 N N . GLU A 1 100 ? 17.511 -8.874 1.892 1.00 76.88 100 GLU A N 1
ATOM 779 C CA . GLU A 1 100 ? 16.877 -9.921 1.090 1.00 76.88 100 GLU A CA 1
ATOM 780 C C . GLU A 1 100 ? 15.417 -9.543 0.802 1.00 76.88 100 GLU A C 1
ATOM 782 O O . GLU A 1 100 ? 14.662 -9.191 1.711 1.00 76.88 100 GLU A O 1
ATOM 787 N N . ILE A 1 101 ? 15.020 -9.567 -0.471 1.00 78.69 101 ILE A N 1
ATOM 788 C CA . ILE A 1 101 ? 13.635 -9.384 -0.906 1.00 78.69 101 ILE A CA 1
ATOM 789 C C . ILE A 1 101 ? 13.134 -10.706 -1.454 1.00 78.69 101 ILE A C 1
ATOM 791 O O . ILE A 1 101 ? 13.688 -11.261 -2.398 1.00 78.69 101 ILE A O 1
ATOM 795 N N . LEU A 1 102 ? 12.036 -11.171 -0.877 1.00 79.31 102 LEU A N 1
ATOM 796 C CA . LEU A 1 102 ? 11.383 -12.408 -1.242 1.00 79.31 102 LEU A CA 1
ATOM 797 C C . LEU A 1 102 ? 10.057 -12.082 -1.933 1.00 79.31 102 LEU A C 1
ATOM 799 O O . LEU A 1 102 ? 9.226 -11.371 -1.373 1.00 79.31 102 LEU A O 1
ATOM 803 N N . SER A 1 103 ? 9.864 -12.560 -3.161 1.00 74.38 103 SER A N 1
ATOM 804 C CA . SER A 1 103 ? 8.670 -12.269 -3.957 1.00 74.38 103 SER A CA 1
ATOM 805 C C . SER A 1 103 ? 8.219 -13.482 -4.757 1.00 74.38 103 SER A C 1
ATOM 807 O O . SER A 1 103 ? 9.008 -14.113 -5.453 1.00 74.38 103 SER A O 1
ATOM 809 N N . ASN A 1 104 ? 6.928 -13.787 -4.701 1.00 74.81 104 ASN A N 1
ATOM 810 C CA . ASN A 1 104 ? 6.268 -14.740 -5.594 1.00 74.81 104 ASN A CA 1
ATOM 811 C C . ASN A 1 104 ? 5.587 -14.045 -6.791 1.00 74.81 104 ASN A C 1
ATOM 813 O O . ASN A 1 104 ? 5.083 -14.716 -7.686 1.00 74.81 104 ASN A O 1
ATOM 817 N N . ALA A 1 105 ? 5.599 -12.707 -6.846 1.00 68.31 105 ALA A N 1
ATOM 818 C CA . ALA A 1 105 ? 4.817 -11.930 -7.810 1.00 68.31 105 ALA A CA 1
ATOM 819 C C . ALA A 1 105 ? 5.313 -12.047 -9.263 1.00 68.31 105 ALA A C 1
ATOM 821 O O . ALA A 1 105 ? 4.560 -11.778 -10.193 1.00 68.31 105 ALA A O 1
ATOM 822 N N . LEU A 1 106 ? 6.577 -12.434 -9.461 1.00 65.75 106 LEU A N 1
ATOM 823 C CA . LEU A 1 106 ? 7.214 -12.519 -10.781 1.00 65.75 106 LEU A CA 1
ATOM 824 C C . LEU A 1 106 ? 7.224 -13.944 -11.360 1.00 65.75 106 LEU A C 1
ATOM 826 O O . LEU A 1 106 ? 7.736 -14.148 -12.460 1.00 65.75 106 LEU A O 1
ATOM 830 N N . HIS A 1 107 ? 6.689 -14.937 -10.641 1.00 58.12 107 HIS A N 1
ATOM 831 C CA . HIS A 1 107 ? 6.703 -16.327 -11.089 1.00 58.12 107 HIS A CA 1
ATOM 832 C C . HIS A 1 107 ? 5.338 -16.762 -11.647 1.00 58.12 107 HIS A C 1
ATOM 834 O O . HIS A 1 107 ? 4.359 -16.793 -10.901 1.00 58.12 107 HIS A O 1
ATOM 840 N N . PRO A 1 108 ? 5.252 -17.188 -12.922 1.00 57.97 108 PRO A N 1
ATOM 841 C CA . PRO A 1 108 ? 4.103 -17.939 -13.410 1.00 57.97 108 PRO A CA 1
ATOM 842 C C . PRO A 1 108 ? 4.214 -19.390 -12.912 1.00 57.97 108 PRO A C 1
ATOM 844 O O . PRO A 1 108 ? 4.764 -20.258 -13.588 1.00 57.97 108 PRO A O 1
ATOM 847 N N . GLY A 1 109 ? 3.739 -19.656 -11.698 1.00 66.31 109 GLY A N 1
ATOM 848 C CA . GLY A 1 109 ? 3.685 -21.004 -11.133 1.00 66.31 109 GLY A CA 1
ATOM 849 C C . GLY A 1 109 ? 3.069 -21.043 -9.733 1.00 66.31 109 GLY A C 1
ATOM 850 O O . GLY A 1 109 ? 2.392 -20.092 -9.344 1.00 66.31 109 GLY A O 1
ATOM 851 N N . PRO A 1 110 ? 3.240 -22.150 -8.987 1.00 72.31 110 PRO A N 1
ATOM 852 C CA . PRO A 1 110 ? 2.610 -22.338 -7.681 1.00 72.31 110 PRO A CA 1
ATOM 853 C C . PRO A 1 110 ? 2.965 -21.222 -6.694 1.00 72.31 110 PRO A C 1
ATOM 855 O O . PRO A 1 110 ? 4.116 -20.787 -6.644 1.00 72.31 110 PRO A O 1
ATOM 858 N N . ILE A 1 111 ? 1.995 -20.808 -5.872 1.00 70.19 111 ILE A N 1
ATOM 859 C CA . ILE A 1 111 ? 2.158 -19.721 -4.889 1.00 70.19 111 ILE A CA 1
ATOM 860 C C . ILE A 1 111 ? 3.237 -20.008 -3.837 1.00 70.19 111 ILE A C 1
ATOM 862 O O . ILE A 1 111 ? 3.720 -19.075 -3.199 1.00 70.19 111 ILE A O 1
ATOM 866 N N . GLU A 1 112 ? 3.619 -21.280 -3.668 1.00 77.75 112 GLU A N 1
ATOM 867 C CA . GLU A 1 112 ? 4.681 -21.694 -2.749 1.00 77.75 112 GLU A CA 1
ATOM 868 C C . GLU A 1 112 ? 6.087 -21.384 -3.286 1.00 77.75 112 GLU A C 1
ATOM 870 O O . GLU A 1 112 ? 7.057 -21.396 -2.528 1.00 77.75 112 GLU A O 1
ATOM 875 N N . LYS A 1 113 ? 6.233 -21.110 -4.590 1.00 70.38 113 LYS A N 1
ATOM 876 C CA . LYS A 1 113 ? 7.525 -20.753 -5.181 1.00 70.38 113 LYS A CA 1
ATOM 877 C C . LYS A 1 113 ? 7.796 -19.267 -5.008 1.00 70.38 113 LYS A C 1
ATOM 879 O O . LYS A 1 113 ? 7.148 -18.412 -5.607 1.00 70.38 113 LYS A O 1
ATOM 884 N N . GLN A 1 114 ? 8.822 -18.983 -4.221 1.00 73.12 114 GLN A N 1
ATOM 885 C CA . GLN A 1 114 ? 9.282 -17.641 -3.914 1.00 73.12 114 GLN A CA 1
ATOM 886 C C . GLN A 1 114 ? 10.639 -17.394 -4.577 1.00 73.12 114 GLN A C 1
ATOM 888 O O . GLN A 1 114 ? 11.530 -18.240 -4.526 1.00 73.12 114 GLN A O 1
ATOM 893 N N . HIS A 1 115 ? 10.797 -16.239 -5.211 1.00 75.12 115 HIS A N 1
ATOM 894 C CA . HIS A 1 115 ? 12.070 -15.768 -5.737 1.00 75.12 115 HIS A CA 1
ATOM 895 C C . HIS A 1 115 ? 12.758 -14.897 -4.684 1.00 75.12 115 HIS A C 1
ATOM 897 O O . HIS A 1 115 ? 12.121 -14.006 -4.122 1.00 75.12 115 HIS A O 1
ATOM 903 N N . SER A 1 116 ? 14.037 -15.161 -4.414 1.00 81.31 116 SER A N 1
ATOM 904 C CA . SER A 1 116 ? 14.856 -14.346 -3.516 1.00 81.31 116 SER A CA 1
ATOM 905 C C . SER A 1 116 ? 15.806 -13.465 -4.313 1.00 81.31 116 SER A C 1
ATOM 907 O O . SER A 1 116 ? 16.525 -13.950 -5.187 1.00 81.31 116 SER A O 1
ATOM 909 N N . ILE A 1 117 ? 15.802 -12.173 -4.002 1.00 80.12 117 ILE A N 1
ATOM 910 C CA . ILE A 1 117 ? 16.737 -11.182 -4.521 1.00 80.12 117 ILE A CA 1
ATOM 911 C C . ILE A 1 117 ? 17.502 -10.614 -3.330 1.00 80.12 117 ILE A C 1
ATOM 913 O O . ILE A 1 117 ? 16.946 -9.883 -2.508 1.00 80.12 117 ILE A O 1
ATOM 917 N N . THR A 1 118 ? 18.791 -10.925 -3.259 1.00 81.31 118 THR A N 1
ATOM 918 C CA . THR A 1 118 ? 19.683 -10.414 -2.216 1.00 81.31 118 THR A CA 1
ATOM 919 C C . THR A 1 118 ? 20.410 -9.178 -2.721 1.00 81.31 118 THR A C 1
ATOM 921 O O . THR A 1 118 ? 21.180 -9.241 -3.678 1.00 81.31 118 THR A O 1
ATOM 924 N N . PHE A 1 119 ? 20.190 -8.045 -2.061 1.00 73.06 119 PHE A N 1
ATOM 925 C CA . PHE A 1 119 ? 20.882 -6.802 -2.361 1.00 73.06 119 PHE A CA 1
ATOM 926 C C . PHE A 1 119 ? 22.148 -6.703 -1.520 1.00 73.06 119 PHE A C 1
ATOM 928 O O . PHE A 1 119 ? 22.101 -6.555 -0.294 1.00 73.06 119 PHE A O 1
ATOM 935 N N . THR A 1 120 ? 23.287 -6.745 -2.202 1.00 75.06 120 THR A N 1
ATOM 936 C CA . THR A 1 120 ? 24.566 -6.355 -1.618 1.00 75.06 120 THR A CA 1
ATOM 937 C C . THR A 1 120 ? 24.632 -4.828 -1.586 1.00 75.06 120 THR A C 1
ATOM 939 O O . THR A 1 120 ? 24.401 -4.191 -2.615 1.00 75.06 120 THR A O 1
ATOM 942 N N . PRO A 1 121 ? 24.921 -4.208 -0.436 1.00 71.69 121 PRO A N 1
ATOM 943 C CA . PRO A 1 121 ? 25.000 -2.757 -0.357 1.00 71.69 121 PRO A CA 1
ATOM 944 C C . PRO A 1 121 ? 26.118 -2.204 -1.237 1.00 71.69 121 PRO A C 1
ATOM 946 O O . PRO A 1 121 ? 27.233 -2.729 -1.288 1.00 71.69 121 PRO A O 1
ATOM 949 N N . MET A 1 122 ? 25.791 -1.115 -1.927 1.00 71.56 122 MET A N 1
ATOM 950 C CA . MET A 1 122 ? 26.709 -0.403 -2.804 1.00 71.56 122 MET A CA 1
ATOM 951 C C . MET A 1 122 ? 27.789 0.289 -1.966 1.00 71.56 122 MET A C 1
ATOM 953 O O . MET A 1 122 ? 27.479 1.051 -1.052 1.00 71.56 122 MET A O 1
ATOM 957 N N . ARG A 1 123 ? 29.063 0.032 -2.275 1.00 76.06 123 ARG A N 1
ATOM 958 C CA . ARG A 1 123 ? 30.200 0.734 -1.664 1.00 76.06 123 ARG A CA 1
ATOM 959 C C . ARG A 1 123 ? 30.588 1.897 -2.568 1.00 76.06 123 ARG A C 1
ATOM 961 O O . ARG A 1 123 ? 31.023 1.669 -3.691 1.00 76.06 123 ARG A O 1
ATOM 968 N N . VAL A 1 124 ? 30.431 3.124 -2.082 1.00 80.62 124 VAL A N 1
ATOM 969 C CA . VAL A 1 124 ? 30.894 4.330 -2.780 1.00 80.62 124 VAL A CA 1
ATOM 970 C C . VAL A 1 124 ? 32.171 4.808 -2.101 1.00 80.62 124 VAL A C 1
ATOM 972 O O . VAL A 1 124 ? 32.173 5.056 -0.897 1.00 80.62 124 VAL A O 1
ATOM 975 N N . ALA A 1 125 ? 33.254 4.929 -2.865 1.00 77.69 125 ALA A N 1
ATOM 976 C CA . ALA A 1 125 ? 34.484 5.563 -2.414 1.00 77.69 125 ALA A CA 1
ATOM 977 C C . ALA A 1 125 ? 34.566 6.959 -3.035 1.00 77.69 125 ALA A C 1
ATOM 979 O O . ALA A 1 125 ? 34.550 7.099 -4.256 1.00 77.69 125 ALA A O 1
ATOM 980 N N . VAL A 1 126 ? 34.644 7.987 -2.192 1.00 80.25 126 VAL A N 1
ATOM 981 C CA . VAL A 1 126 ? 34.932 9.351 -2.639 1.00 80.25 126 VAL A CA 1
ATOM 982 C C . VAL A 1 126 ? 36.431 9.558 -2.505 1.00 80.25 126 VAL A C 1
ATOM 984 O O . VAL A 1 126 ? 36.967 9.532 -1.399 1.00 80.25 126 VAL A O 1
ATOM 987 N N . VAL A 1 127 ? 37.106 9.749 -3.635 1.00 82.19 127 VAL A N 1
ATOM 988 C CA . VAL A 1 127 ? 38.519 10.124 -3.664 1.00 82.19 127 VAL A CA 1
ATOM 989 C C . VAL A 1 127 ? 38.580 11.629 -3.850 1.00 82.19 127 VAL A C 1
ATOM 991 O O . VAL A 1 127 ? 38.147 12.162 -4.868 1.00 82.19 127 VAL A O 1
ATOM 994 N N . THR A 1 128 ? 39.102 12.332 -2.852 1.00 78.19 128 THR A N 1
ATOM 995 C CA . THR A 1 128 ? 39.420 13.750 -2.990 1.00 78.19 128 THR A CA 1
ATOM 996 C C . THR A 1 128 ? 40.686 13.882 -3.830 1.00 78.19 128 THR A C 1
ATOM 998 O O . THR A 1 128 ? 41.776 13.545 -3.362 1.00 78.19 128 THR A O 1
ATOM 1001 N N . CYS A 1 129 ? 40.566 14.368 -5.063 1.00 76.44 129 CYS A N 1
ATOM 1002 C CA . CYS A 1 129 ? 41.726 14.763 -5.853 1.00 76.44 129 CYS A CA 1
ATOM 1003 C C . CYS A 1 129 ? 42.360 16.004 -5.211 1.00 76.44 129 CYS A C 1
ATOM 1005 O O . CYS A 1 129 ? 41.684 17.007 -4.979 1.00 76.44 129 CYS A O 1
ATOM 1007 N N . LYS A 1 130 ? 43.659 15.945 -4.907 1.00 67.81 130 LYS A N 1
ATOM 1008 C CA . LYS A 1 130 ? 44.417 17.127 -4.495 1.00 67.81 130 LYS A CA 1
ATOM 1009 C C . LYS A 1 130 ? 44.675 17.959 -5.748 1.00 67.81 130 LYS A C 1
ATOM 1011 O O . LYS A 1 130 ? 45.412 17.525 -6.627 1.00 67.81 130 LYS A O 1
ATOM 1016 N N . THR A 1 131 ? 44.045 19.124 -5.852 1.00 61.38 131 THR A N 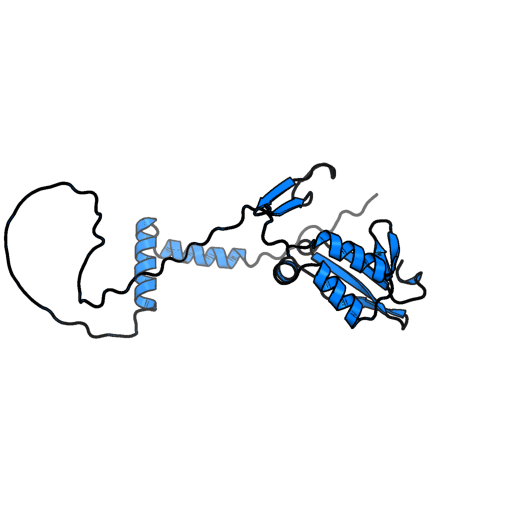1
ATOM 1017 C CA . THR A 1 131 ? 44.295 20.057 -6.953 1.00 61.38 131 THR A CA 1
ATOM 1018 C C . THR A 1 131 ? 45.714 20.595 -6.797 1.00 61.38 131 THR A C 1
ATOM 1020 O O . THR A 1 131 ? 45.978 21.414 -5.917 1.00 61.38 131 THR A O 1
ATOM 1023 N N . ASN A 1 132 ? 46.653 20.087 -7.595 1.00 51.91 132 ASN A N 1
ATOM 1024 C CA . ASN A 1 132 ? 47.980 20.676 -7.680 1.00 51.91 132 ASN A CA 1
ATOM 1025 C C . ASN A 1 132 ? 47.848 21.988 -8.453 1.00 51.91 132 ASN A C 1
ATOM 1027 O O . ASN A 1 132 ? 47.530 21.996 -9.639 1.00 51.91 132 ASN A O 1
ATOM 1031 N N . THR A 1 133 ? 48.046 23.101 -7.755 1.00 52.22 133 THR A N 1
ATOM 1032 C CA . THR A 1 133 ? 48.091 24.440 -8.340 1.00 52.22 133 THR A CA 1
ATOM 1033 C C . THR A 1 133 ? 49.425 24.636 -9.059 1.00 52.22 133 THR A C 1
ATOM 1035 O O . THR A 1 133 ? 50.297 25.350 -8.571 1.00 52.22 133 THR A O 1
ATOM 1038 N N . THR A 1 134 ? 49.596 23.979 -10.203 1.00 46.88 134 THR A N 1
ATOM 1039 C CA . THR A 1 134 ? 50.631 24.337 -11.175 1.00 46.88 134 THR A CA 1
ATOM 1040 C C . THR A 1 134 ? 50.169 23.927 -12.569 1.00 46.88 134 THR A C 1
ATOM 1042 O O . THR A 1 134 ? 50.142 22.751 -12.904 1.00 46.88 134 THR A O 1
ATOM 1045 N N . ASP A 1 135 ? 49.714 24.938 -13.303 1.00 45.78 135 ASP A N 1
ATOM 1046 C CA . ASP A 1 135 ? 49.689 25.127 -14.754 1.00 45.78 135 ASP A CA 1
ATOM 1047 C C . ASP A 1 135 ? 49.855 23.919 -15.697 1.00 45.78 135 ASP A C 1
ATOM 1049 O O . ASP A 1 135 ? 50.898 23.281 -15.742 1.00 45.78 135 ASP A O 1
ATOM 1053 N N . ASN A 1 136 ? 48.847 23.791 -16.570 1.00 50.62 136 ASN A N 1
ATOM 1054 C CA . ASN A 1 136 ? 48.913 23.493 -18.008 1.00 50.62 136 ASN A CA 1
ATOM 1055 C C . ASN A 1 136 ? 49.645 22.228 -18.501 1.00 50.62 136 ASN A C 1
ATOM 1057 O O . ASN A 1 136 ? 50.856 22.094 -18.387 1.00 50.62 136 ASN A O 1
ATOM 1061 N N . ASN A 1 137 ? 48.875 21.435 -19.260 1.00 53.00 137 ASN A N 1
ATOM 1062 C CA . ASN A 1 137 ? 49.248 20.257 -20.050 1.00 53.00 137 ASN A CA 1
ATOM 1063 C C . ASN A 1 137 ? 49.721 19.052 -19.232 1.00 53.00 137 ASN A C 1
ATOM 1065 O O . ASN A 1 137 ? 50.836 19.039 -18.735 1.00 53.00 137 ASN A O 1
ATOM 1069 N N . ASN A 1 138 ? 48.892 18.006 -19.181 1.00 40.31 138 ASN A N 1
ATOM 1070 C CA . ASN A 1 138 ? 49.379 16.645 -19.388 1.00 40.31 138 ASN A CA 1
ATOM 1071 C C . ASN A 1 138 ? 48.222 15.701 -19.738 1.00 40.31 138 ASN A C 1
ATOM 1073 O O . ASN A 1 138 ? 47.162 15.713 -19.108 1.00 40.31 138 ASN A O 1
ATOM 1077 N N . GLU A 1 139 ? 48.464 14.915 -20.786 1.00 49.28 139 GLU A N 1
ATOM 1078 C CA . GLU A 1 139 ? 47.848 13.617 -21.050 1.00 49.28 139 GLU A CA 1
ATOM 1079 C C . GLU A 1 139 ? 47.786 12.746 -19.782 1.00 49.28 139 GLU A C 1
ATOM 1081 O O . GLU A 1 139 ? 48.537 12.973 -18.830 1.00 49.28 139 GLU A O 1
ATOM 1086 N N . PRO A 1 140 ? 46.914 11.725 -19.744 1.00 51.75 140 PRO A N 1
ATOM 1087 C CA . PRO A 1 140 ? 46.998 10.710 -18.707 1.00 51.75 140 PRO A CA 1
ATOM 1088 C C . PRO A 1 140 ? 48.325 9.943 -18.843 1.00 51.75 140 PRO A C 1
ATOM 1090 O O . PRO A 1 140 ? 48.486 9.131 -19.751 1.00 51.75 140 PRO A O 1
ATOM 1093 N N . ASP A 1 141 ? 49.265 10.210 -17.934 1.00 45.53 141 ASP A N 1
ATOM 1094 C CA . ASP A 1 141 ? 50.459 9.390 -17.726 1.00 45.53 141 ASP A CA 1
ATOM 1095 C C . ASP A 1 141 ? 50.023 7.993 -17.244 1.00 45.53 141 ASP A C 1
ATOM 1097 O O . ASP A 1 141 ? 49.696 7.782 -16.073 1.00 45.53 141 ASP A O 1
ATOM 1101 N N . ASP A 1 142 ? 50.004 7.026 -18.163 1.00 48.59 142 ASP A N 1
ATOM 1102 C CA . ASP A 1 142 ? 50.030 5.602 -17.834 1.00 48.59 142 ASP A CA 1
ATOM 1103 C C . ASP A 1 142 ? 51.420 5.274 -17.254 1.00 48.59 142 ASP A C 1
ATOM 1105 O O . ASP A 1 142 ? 52.366 4.948 -17.976 1.00 48.59 142 ASP A O 1
ATOM 1109 N N . GLU A 1 143 ? 51.564 5.352 -15.927 1.00 49.56 143 GLU A N 1
ATOM 1110 C CA . GLU A 1 143 ? 52.733 4.834 -15.200 1.00 49.56 143 GLU A CA 1
ATOM 1111 C C . GLU A 1 143 ? 52.753 3.292 -15.234 1.00 49.56 143 GLU A C 1
ATOM 1113 O O . GLU A 1 143 ? 52.494 2.603 -14.249 1.00 49.56 143 GLU A O 1
ATOM 1118 N N . PHE A 1 144 ? 53.074 2.740 -16.404 1.00 45.91 144 PHE A N 1
ATOM 1119 C CA . PHE A 1 144 ? 53.552 1.370 -16.602 1.00 45.91 144 PHE A CA 1
ATOM 1120 C C . PHE A 1 144 ? 54.470 1.303 -17.839 1.00 45.91 144 PHE A C 1
ATOM 1122 O O . PHE A 1 144 ? 54.269 0.499 -18.746 1.00 45.91 144 PHE A O 1
ATOM 1129 N N . ALA A 1 145 ? 55.508 2.142 -17.901 1.00 43.16 145 ALA A N 1
ATOM 1130 C CA . ALA A 1 145 ? 56.545 2.015 -18.925 1.00 43.16 145 ALA A CA 1
ATOM 1131 C C . ALA A 1 145 ? 57.949 2.241 -18.346 1.00 43.16 145 ALA A C 1
ATOM 1133 O O . ALA A 1 145 ? 58.303 3.302 -17.844 1.00 43.16 145 ALA A O 1
ATOM 1134 N N . THR A 1 146 ? 58.729 1.172 -18.414 1.00 43.53 146 THR A N 1
ATOM 1135 C CA . THR A 1 146 ? 60.140 1.011 -18.054 1.00 43.53 146 THR A CA 1
ATOM 1136 C C . THR A 1 146 ? 61.101 1.933 -18.817 1.00 43.53 146 THR A C 1
ATOM 1138 O O . THR A 1 146 ? 60.932 2.139 -20.014 1.00 43.53 146 THR A O 1
ATOM 1141 N N . ASP A 1 147 ? 62.147 2.384 -18.114 1.00 42.94 147 ASP A N 1
ATOM 1142 C CA . ASP A 1 147 ? 63.476 2.859 -18.548 1.00 42.94 147 ASP A CA 1
ATOM 1143 C C . ASP A 1 147 ? 63.761 3.036 -20.060 1.00 42.94 147 ASP A C 1
ATOM 1145 O O . ASP A 1 147 ? 63.882 2.049 -20.788 1.00 42.94 147 ASP A O 1
ATOM 1149 N N . ASN A 1 148 ? 64.062 4.272 -20.501 1.00 37.50 148 ASN A N 1
ATOM 1150 C CA . ASN A 1 148 ? 65.377 4.685 -21.053 1.00 37.50 148 ASN A CA 1
ATOM 1151 C C . ASN A 1 148 ? 65.361 6.029 -21.831 1.00 37.50 148 ASN A C 1
ATOM 1153 O O . ASN A 1 148 ? 64.617 6.214 -22.783 1.00 37.50 148 ASN A O 1
ATOM 1157 N N . ALA A 1 149 ? 66.310 6.896 -21.455 1.00 36.84 149 ALA A N 1
ATOM 1158 C CA . ALA A 1 149 ? 67.164 7.776 -22.270 1.00 36.84 149 ALA A CA 1
ATOM 1159 C C . ALA A 1 149 ? 66.608 8.711 -23.387 1.00 36.84 149 ALA A C 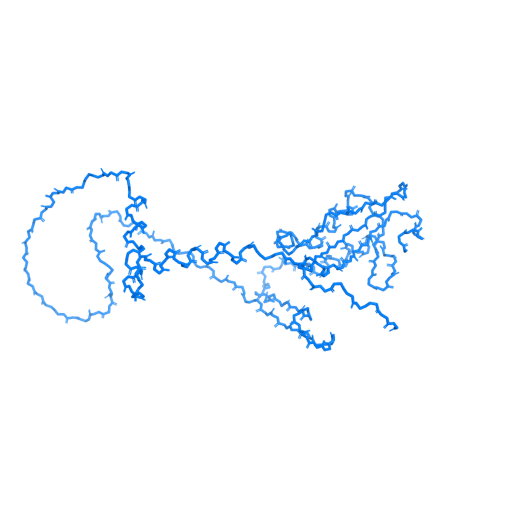1
ATOM 1161 O O . ALA A 1 149 ? 66.361 8.302 -24.513 1.00 36.84 149 ALA A O 1
ATOM 1162 N N . ALA A 1 150 ? 66.755 10.014 -23.094 1.00 38.50 150 ALA A N 1
ATOM 1163 C CA . ALA A 1 150 ? 67.412 11.066 -23.895 1.00 38.50 150 ALA A CA 1
ATOM 1164 C C . ALA A 1 150 ? 66.753 11.689 -25.156 1.00 38.50 150 ALA A C 1
ATOM 1166 O O . ALA A 1 150 ? 66.418 11.019 -26.122 1.00 38.50 150 ALA A O 1
ATOM 1167 N N . ALA A 1 151 ? 66.843 13.034 -25.164 1.00 35.75 151 ALA A N 1
ATOM 1168 C CA . ALA A 1 151 ? 67.045 13.967 -26.291 1.00 35.75 151 ALA A CA 1
ATOM 1169 C C . ALA A 1 151 ? 65.880 14.916 -26.680 1.00 35.75 151 ALA A C 1
ATOM 1171 O O . ALA A 1 151 ? 64.978 14.565 -27.421 1.00 35.75 151 ALA A O 1
ATOM 1172 N N . ASN A 1 152 ? 66.044 16.184 -26.262 1.00 35.44 152 ASN A N 1
ATOM 1173 C CA . ASN A 1 152 ? 65.968 17.417 -27.071 1.00 35.44 152 ASN A CA 1
ATOM 1174 C C . ASN A 1 152 ? 64.718 17.715 -27.946 1.00 35.44 152 ASN A C 1
ATOM 1176 O O . ASN A 1 152 ? 64.517 17.090 -28.981 1.00 35.44 152 ASN A O 1
ATOM 1180 N N . THR A 1 153 ? 64.055 18.862 -27.691 1.00 33.62 153 THR A N 1
ATOM 1181 C CA . THR A 1 153 ? 64.060 20.105 -28.529 1.00 33.62 153 THR A CA 1
ATOM 1182 C C . THR A 1 153 ? 62.727 20.891 -28.474 1.00 33.62 153 THR A C 1
ATOM 1184 O O . THR A 1 153 ? 61.745 20.520 -29.095 1.00 33.62 153 THR A O 1
ATOM 1187 N N . ARG A 1 154 ? 62.742 22.036 -27.773 1.00 36.00 154 ARG A N 1
ATOM 1188 C CA . ARG A 1 154 ? 62.292 23.390 -28.194 1.00 36.00 154 ARG A CA 1
ATOM 1189 C C . ARG A 1 154 ? 61.089 23.533 -29.175 1.00 36.00 154 ARG A C 1
ATOM 1191 O O . ARG A 1 154 ? 61.269 23.329 -30.372 1.00 36.00 154 ARG A O 1
ATOM 1198 N N . SER A 1 155 ? 60.011 24.203 -28.724 1.00 33.00 155 SER A N 1
ATOM 1199 C CA . SER A 1 155 ? 59.523 25.540 -29.188 1.00 33.00 155 SER A CA 1
ATOM 1200 C C . SER A 1 155 ? 58.004 25.672 -29.437 1.00 33.00 155 SER A C 1
ATOM 1202 O O . SER A 1 155 ? 57.435 24.909 -30.201 1.00 33.00 155 SER A O 1
ATOM 1204 N N . GLN A 1 156 ? 57.475 26.804 -28.944 1.00 33.69 156 GLN A N 1
ATOM 1205 C CA . GLN A 1 156 ? 56.355 27.640 -29.427 1.00 33.69 156 GLN A CA 1
ATOM 1206 C C . GLN A 1 156 ? 54.959 27.549 -28.778 1.00 33.69 156 GLN A C 1
ATOM 1208 O O . GLN A 1 156 ? 54.265 26.542 -28.802 1.00 33.69 156 GLN A O 1
ATOM 1213 N N . GLN A 1 157 ? 54.602 28.716 -28.230 1.00 33.03 157 GLN A N 1
ATOM 1214 C CA . GLN A 1 157 ? 53.336 29.195 -27.680 1.00 33.03 157 GLN A CA 1
ATOM 1215 C C . GLN A 1 157 ? 52.314 29.517 -28.796 1.00 33.03 157 GLN A C 1
ATOM 1217 O O . GLN A 1 157 ? 52.719 30.053 -29.824 1.00 33.03 157 GLN A O 1
ATOM 1222 N N . ASP A 1 158 ? 51.037 29.179 -28.546 1.00 34.47 158 ASP A N 1
ATOM 1223 C CA . ASP A 1 158 ? 49.758 29.946 -28.631 1.00 34.47 158 ASP A CA 1
ATOM 1224 C C . ASP A 1 158 ? 49.650 31.289 -29.413 1.00 34.47 158 ASP A C 1
ATOM 1226 O O . ASP A 1 158 ? 50.680 31.920 -29.652 1.00 34.47 158 ASP A O 1
ATOM 1230 N N . PRO A 1 159 ? 48.438 31.868 -29.688 1.00 51.09 159 PRO A N 1
ATOM 1231 C CA . PRO A 1 159 ? 47.050 31.440 -29.361 1.00 51.09 159 PRO A CA 1
ATOM 1232 C C . PRO A 1 159 ? 45.991 31.669 -30.485 1.00 51.09 159 PRO A C 1
ATOM 1234 O O . PRO A 1 159 ? 46.181 32.504 -31.365 1.00 51.09 159 PRO A O 1
ATOM 1237 N N . ASN A 1 160 ? 44.802 31.048 -30.401 1.00 30.84 160 ASN A N 1
ATOM 1238 C CA . ASN A 1 160 ? 43.525 31.796 -30.472 1.00 30.84 160 ASN A CA 1
ATOM 1239 C C . ASN A 1 160 ? 42.301 30.912 -30.179 1.00 30.84 160 ASN A C 1
ATOM 1241 O O . ASN A 1 160 ? 41.895 30.086 -30.993 1.00 30.84 160 ASN A O 1
ATOM 1245 N N . ASN A 1 161 ? 41.670 31.166 -29.035 1.00 38.25 161 ASN A N 1
ATOM 1246 C CA . ASN A 1 161 ? 40.346 30.679 -28.675 1.00 38.25 161 ASN A CA 1
ATOM 1247 C C . ASN A 1 161 ? 39.464 31.901 -28.388 1.00 38.25 161 ASN A C 1
ATOM 1249 O O . ASN A 1 161 ? 39.733 32.627 -27.433 1.00 38.25 161 ASN A O 1
ATOM 1253 N N . GLN A 1 162 ? 38.421 32.123 -29.191 1.00 35.34 162 GLN A N 1
ATOM 1254 C CA . GLN A 1 162 ? 37.278 32.963 -28.823 1.00 35.34 162 GLN A CA 1
ATOM 1255 C C . GLN A 1 162 ? 35.975 32.357 -29.373 1.00 35.34 162 GLN A C 1
ATOM 1257 O O . GLN A 1 162 ? 35.617 32.550 -30.528 1.00 35.34 162 GLN A O 1
ATOM 1262 N N . GLN A 1 163 ? 35.311 31.598 -28.497 1.00 44.38 163 GLN A N 1
ATOM 1263 C CA . GLN A 1 163 ? 33.881 31.653 -28.147 1.00 44.38 163 GLN A CA 1
ATOM 1264 C C . GLN A 1 163 ? 32.835 31.914 -29.254 1.00 44.38 163 GLN A C 1
ATOM 1266 O O . GLN A 1 163 ? 32.727 33.022 -29.778 1.00 44.38 163 GLN A O 1
ATOM 1271 N N . SER A 1 164 ? 31.883 30.983 -29.416 1.00 35.38 164 SER A N 1
ATOM 1272 C CA . SER A 1 164 ? 30.486 31.364 -29.679 1.00 35.38 164 SER A CA 1
ATOM 1273 C C . SER A 1 164 ? 29.470 30.314 -29.212 1.00 35.38 164 SER A C 1
ATOM 1275 O O . SER A 1 164 ? 29.588 29.130 -29.494 1.00 35.38 164 SER A O 1
ATOM 1277 N N . LEU A 1 165 ? 28.458 30.787 -28.485 1.00 43.50 165 LEU A N 1
ATOM 1278 C CA . LEU A 1 165 ? 27.391 30.062 -27.782 1.00 43.50 165 LEU A CA 1
ATOM 1279 C C . LEU A 1 165 ? 26.302 29.476 -28.718 1.00 43.50 165 LEU A C 1
ATOM 1281 O O . LEU A 1 165 ? 25.118 29.616 -28.431 1.00 43.50 165 LEU A O 1
ATOM 1285 N N . ASN A 1 166 ? 26.679 28.822 -29.824 1.00 47.56 166 ASN A N 1
ATOM 1286 C CA . ASN A 1 166 ? 25.731 28.295 -30.829 1.00 47.56 166 ASN A CA 1
ATOM 1287 C C . ASN A 1 166 ? 25.817 26.767 -31.074 1.00 47.56 166 ASN A C 1
ATOM 1289 O O . ASN A 1 166 ? 25.133 26.248 -31.952 1.00 47.56 166 ASN A O 1
ATOM 1293 N N . ASP A 1 167 ? 26.607 26.026 -30.292 1.00 51.03 167 ASP A N 1
ATOM 1294 C CA . ASP A 1 167 ? 27.000 24.632 -30.592 1.00 51.03 167 ASP A CA 1
ATOM 1295 C C . ASP A 1 167 ? 25.963 23.531 -30.278 1.00 51.03 167 ASP A C 1
ATOM 1297 O O . ASP A 1 167 ? 26.275 22.346 -30.350 1.00 51.03 167 ASP A O 1
ATOM 1301 N N . GLY A 1 168 ? 24.713 23.863 -29.944 1.00 52.62 168 GLY A N 1
ATOM 1302 C CA . GLY A 1 168 ? 23.700 22.840 -29.638 1.00 52.62 168 GLY A CA 1
ATOM 1303 C C . GLY A 1 168 ? 23.202 22.076 -30.873 1.00 52.62 168 GLY A C 1
ATOM 1304 O O . GLY A 1 168 ? 23.153 20.847 -30.881 1.00 52.62 168 GLY A O 1
ATOM 1305 N N . GLU A 1 169 ? 22.843 22.802 -31.935 1.00 53.19 169 GLU A N 1
ATOM 1306 C CA . GLU A 1 169 ? 22.222 22.216 -33.135 1.00 53.19 169 GLU A CA 1
ATOM 1307 C C . GLU A 1 169 ? 23.257 21.660 -34.120 1.00 53.19 169 GLU A C 1
ATOM 1309 O O . GLU A 1 169 ? 23.054 20.588 -34.693 1.00 53.19 169 GLU A O 1
ATOM 1314 N N . ALA A 1 170 ? 24.404 22.337 -34.255 1.00 56.12 170 ALA A N 1
ATOM 1315 C CA . ALA A 1 170 ? 25.509 21.869 -35.091 1.00 56.12 170 ALA A CA 1
ATOM 1316 C C . ALA A 1 170 ? 26.101 20.548 -34.571 1.00 56.12 170 ALA A C 1
ATOM 1318 O O . ALA A 1 170 ? 26.509 19.700 -35.366 1.00 56.12 170 ALA A O 1
ATOM 1319 N N . ASN A 1 171 ? 26.092 20.345 -33.248 1.00 71.69 171 ASN A N 1
ATOM 1320 C CA . ASN A 1 171 ? 26.598 19.120 -32.642 1.00 71.69 171 ASN A CA 1
ATOM 1321 C C . ASN A 1 171 ? 25.639 17.936 -32.856 1.00 71.69 171 ASN A C 1
ATOM 1323 O O . ASN A 1 171 ? 26.078 16.857 -33.247 1.00 71.69 171 ASN A O 1
ATOM 1327 N N . PHE A 1 172 ? 24.321 18.144 -32.721 1.00 82.44 172 PHE A N 1
ATOM 1328 C CA . PHE A 1 172 ? 23.342 17.084 -32.991 1.00 82.44 172 PHE A CA 1
ATOM 1329 C C . PHE A 1 172 ? 23.329 16.658 -34.466 1.00 82.44 172 PHE A C 1
ATOM 1331 O O . PHE A 1 172 ? 23.285 15.464 -34.763 1.00 82.44 172 PHE A O 1
ATOM 1338 N N . GLU A 1 173 ? 23.393 17.606 -35.409 1.00 82.31 173 GLU A N 1
ATOM 1339 C CA . GLU A 1 173 ? 23.421 17.262 -36.835 1.00 82.31 173 GLU A CA 1
ATOM 1340 C C . GLU A 1 173 ? 24.693 16.478 -37.199 1.00 82.31 173 GLU A C 1
ATOM 1342 O O . GLU A 1 173 ? 24.628 15.495 -37.947 1.00 82.31 173 GLU A O 1
ATOM 1347 N N . ALA A 1 174 ? 25.845 16.873 -36.647 1.00 82.38 174 ALA A N 1
ATOM 1348 C CA . ALA A 1 174 ? 27.108 16.172 -36.850 1.00 82.38 174 ALA A CA 1
ATOM 1349 C C . ALA A 1 174 ? 27.076 14.749 -36.266 1.00 82.38 174 ALA A C 1
ATOM 1351 O O . ALA A 1 174 ? 27.443 13.794 -36.960 1.00 82.38 174 ALA A O 1
ATOM 1352 N N . GLU A 1 175 ? 26.573 14.586 -35.040 1.00 84.62 175 GLU A N 1
ATOM 1353 C CA . GLU A 1 175 ? 26.400 13.281 -34.394 1.00 84.62 175 GLU A CA 1
ATOM 1354 C C . GLU A 1 175 ? 25.424 12.383 -35.169 1.00 84.62 175 GLU A C 1
ATOM 1356 O O . GLU A 1 175 ? 25.718 11.209 -35.415 1.00 84.62 175 GLU A O 1
ATOM 1361 N N . LEU A 1 176 ? 24.296 12.927 -35.642 1.00 85.94 176 LEU A N 1
ATOM 1362 C CA . LEU A 1 176 ? 23.313 12.175 -36.423 1.00 85.94 176 LEU A CA 1
ATOM 1363 C C . LEU A 1 176 ? 23.896 11.714 -37.766 1.00 85.94 176 LEU A C 1
ATOM 1365 O O . LEU A 1 176 ? 23.722 10.554 -38.145 1.00 85.94 176 LEU A O 1
ATOM 1369 N N . ARG A 1 177 ? 24.645 12.573 -38.468 1.00 84.94 177 ARG A N 1
ATOM 1370 C CA . ARG A 1 177 ? 25.345 12.200 -39.711 1.00 84.94 177 ARG A CA 1
ATOM 1371 C C . ARG A 1 177 ? 26.392 11.112 -39.469 1.00 84.94 177 ARG A C 1
ATOM 1373 O O . ARG A 1 177 ? 26.498 10.182 -40.272 1.00 84.94 177 ARG A O 1
ATOM 1380 N N . GLN A 1 178 ? 27.136 11.189 -38.367 1.00 85.19 178 GLN A N 1
ATOM 1381 C CA . GLN A 1 178 ? 28.118 10.167 -37.999 1.00 85.19 178 GLN A CA 1
ATOM 1382 C C . GLN A 1 178 ? 27.438 8.824 -37.692 1.00 85.19 178 GLN A C 1
ATOM 1384 O O . GLN A 1 178 ? 27.894 7.774 -38.154 1.00 85.19 178 GLN A O 1
ATOM 1389 N N . LEU A 1 179 ? 26.307 8.854 -36.984 1.00 88.50 179 LEU A N 1
ATOM 1390 C CA . LEU A 1 179 ? 25.499 7.673 -36.690 1.00 88.50 179 LEU A CA 1
ATOM 1391 C C . LEU A 1 179 ? 24.948 7.035 -37.974 1.00 88.50 179 LEU A C 1
ATOM 1393 O O . LEU A 1 179 ? 25.055 5.824 -38.168 1.00 88.50 179 LEU A O 1
ATOM 1397 N N . MET A 1 180 ? 24.421 7.846 -38.890 1.00 89.31 180 MET A N 1
ATOM 1398 C CA . MET A 1 180 ? 23.916 7.392 -40.186 1.00 89.31 180 MET A CA 1
ATOM 1399 C C . MET A 1 180 ? 24.997 6.714 -41.026 1.00 89.31 180 MET A C 1
ATOM 1401 O O . MET A 1 180 ? 24.756 5.641 -41.580 1.00 89.31 180 MET A O 1
ATOM 1405 N N . HIS A 1 181 ? 26.204 7.285 -41.061 1.00 88.12 181 HIS A N 1
ATOM 1406 C CA . HIS A 1 181 ? 27.345 6.670 -41.735 1.00 88.12 181 HIS A CA 1
ATOM 1407 C C . HIS A 1 181 ? 27.756 5.343 -41.094 1.00 88.12 181 HIS A C 1
ATOM 1409 O O . HIS A 1 181 ? 28.001 4.375 -41.813 1.00 88.12 181 HIS A O 1
ATOM 1415 N N . ARG A 1 182 ? 27.772 5.263 -39.758 1.00 88.81 182 ARG A N 1
ATOM 1416 C CA . ARG A 1 182 ? 28.129 4.039 -39.027 1.00 88.81 182 ARG A CA 1
ATOM 1417 C C . ARG A 1 182 ? 27.192 2.870 -39.330 1.00 88.81 182 ARG A C 1
ATOM 1419 O O . ARG A 1 182 ? 27.648 1.734 -39.408 1.00 88.81 182 ARG A O 1
ATOM 1426 N N . TYR A 1 183 ? 25.902 3.147 -39.509 1.00 87.31 183 TYR A N 1
ATOM 1427 C CA . TYR A 1 183 ? 24.879 2.132 -39.782 1.00 87.31 183 TYR A CA 1
ATOM 1428 C C . TYR A 1 183 ? 24.487 2.027 -41.265 1.00 87.31 183 TYR A C 1
ATOM 1430 O O . TYR A 1 183 ? 23.549 1.300 -41.600 1.00 87.31 183 TYR A O 1
ATOM 1438 N N . GLY A 1 184 ? 25.185 2.746 -42.153 1.00 88.06 184 GLY A N 1
ATOM 1439 C CA . GLY A 1 184 ? 24.924 2.746 -43.594 1.00 88.06 184 GLY A CA 1
ATOM 1440 C C . GLY A 1 184 ? 23.506 3.193 -43.964 1.00 88.06 184 GLY A C 1
ATOM 1441 O O . GLY A 1 184 ? 22.951 2.709 -44.948 1.00 88.06 184 GLY A O 1
ATOM 1442 N N . LYS A 1 185 ? 22.885 4.060 -43.156 1.00 90.19 185 LYS A N 1
ATOM 1443 C CA . LYS A 1 185 ? 21.509 4.530 -43.362 1.00 90.19 185 LYS A CA 1
ATOM 1444 C C . LYS A 1 185 ? 21.502 5.847 -44.118 1.00 90.19 185 LYS A C 1
ATOM 1446 O O . LYS A 1 185 ? 22.245 6.769 -43.787 1.00 90.19 185 LYS A O 1
ATOM 1451 N N . SER A 1 186 ? 20.639 5.948 -45.125 1.00 88.31 186 SER A N 1
ATOM 1452 C CA . SER A 1 186 ? 20.441 7.202 -45.844 1.00 88.31 186 SER A CA 1
ATOM 1453 C C . SER A 1 186 ? 19.512 8.139 -45.059 1.00 88.31 186 SER A C 1
ATOM 1455 O O . SER A 1 186 ? 18.712 7.675 -44.242 1.00 88.31 186 SER A O 1
ATOM 1457 N N . PRO A 1 187 ? 19.542 9.459 -45.325 1.00 84.62 187 PRO A N 1
ATOM 1458 C CA . PRO A 1 187 ? 18.598 10.397 -44.710 1.00 84.62 187 PRO A CA 1
ATOM 1459 C C . PRO A 1 187 ? 17.129 10.011 -44.926 1.00 84.62 187 PRO A C 1
ATOM 1461 O O . PRO A 1 187 ? 16.297 10.213 -44.045 1.00 84.62 187 PRO A O 1
ATOM 1464 N N . LYS A 1 188 ? 16.811 9.395 -46.072 1.00 81.50 188 LYS A N 1
ATOM 1465 C CA . LYS A 1 188 ? 15.457 8.919 -46.388 1.00 81.50 188 LYS A CA 1
ATOM 1466 C C . LYS A 1 188 ? 15.025 7.765 -45.482 1.00 81.50 188 LYS A C 1
ATOM 1468 O O . LYS A 1 188 ? 13.866 7.710 -45.086 1.00 81.50 188 LYS A O 1
ATOM 1473 N N . ASP A 1 189 ? 15.953 6.883 -45.117 1.00 82.00 189 ASP A N 1
ATOM 1474 C CA . ASP A 1 189 ? 15.667 5.756 -44.224 1.00 82.00 189 ASP A CA 1
ATOM 1475 C C . ASP A 1 189 ? 15.387 6.236 -42.801 1.00 82.00 189 ASP A C 1
ATOM 1477 O O . ASP A 1 189 ? 14.466 5.747 -42.155 1.00 82.00 189 ASP A O 1
ATOM 1481 N N . VAL A 1 190 ? 16.137 7.238 -42.333 1.00 83.31 190 VAL A N 1
ATOM 1482 C CA . VAL A 1 190 ? 15.926 7.849 -41.014 1.00 83.31 190 VAL A CA 1
ATOM 1483 C C . VAL A 1 190 ? 14.547 8.508 -40.938 1.00 83.31 190 VAL A C 1
ATOM 1485 O O . VAL A 1 190 ? 13.797 8.246 -40.002 1.00 83.31 190 VAL A O 1
ATOM 1488 N N . ILE A 1 191 ? 14.163 9.287 -41.955 1.00 85.56 191 ILE A N 1
ATOM 1489 C CA . ILE A 1 191 ? 12.834 9.918 -42.026 1.00 85.56 191 ILE A CA 1
ATOM 1490 C C . ILE A 1 191 ? 11.712 8.867 -42.075 1.00 85.56 191 ILE A C 1
ATOM 1492 O O . ILE A 1 191 ? 10.686 9.033 -41.412 1.00 85.56 191 ILE A O 1
ATOM 1496 N N . ASN A 1 192 ? 11.906 7.762 -42.801 1.00 81.25 192 ASN A N 1
ATOM 1497 C CA . ASN A 1 192 ? 10.940 6.661 -42.835 1.00 81.25 192 ASN A CA 1
ATOM 1498 C C . ASN A 1 192 ? 10.762 5.991 -41.466 1.00 81.25 192 ASN A C 1
ATOM 1500 O O . ASN A 1 192 ? 9.633 5.662 -41.110 1.00 81.25 192 ASN A O 1
ATOM 1504 N N . ILE A 1 193 ? 11.832 5.834 -40.680 1.00 83.75 193 ILE A N 1
ATOM 1505 C CA . ILE A 1 193 ? 11.757 5.281 -39.317 1.00 83.75 193 ILE A CA 1
ATOM 1506 C C . ILE A 1 193 ? 10.932 6.198 -38.404 1.00 83.75 193 ILE A C 1
ATOM 1508 O O . ILE A 1 193 ? 10.041 5.717 -37.708 1.00 83.75 193 ILE A O 1
ATOM 1512 N N . PHE A 1 194 ? 11.162 7.515 -38.451 1.00 79.94 194 PHE A N 1
ATOM 1513 C CA . PHE A 1 194 ? 10.352 8.482 -37.693 1.00 79.94 194 PHE A CA 1
ATOM 1514 C C . PHE A 1 194 ? 8.889 8.528 -38.156 1.00 79.94 194 PHE A C 1
ATOM 1516 O O . PHE A 1 194 ? 7.984 8.741 -37.354 1.00 79.94 194 PHE A O 1
ATOM 1523 N N . SER A 1 195 ? 8.641 8.306 -39.447 1.00 75.19 195 SER A N 1
ATOM 1524 C CA . SER A 1 195 ? 7.282 8.280 -39.999 1.00 75.19 195 SER A CA 1
ATOM 1525 C C . SER A 1 195 ? 6.528 6.998 -39.623 1.00 75.19 195 SER A C 1
ATOM 1527 O O . SER A 1 195 ? 5.322 7.042 -39.394 1.00 75.19 195 SER A O 1
ATOM 1529 N N . GLN A 1 196 ? 7.226 5.861 -39.520 1.00 66.56 196 GLN A N 1
ATOM 1530 C CA . GLN A 1 196 ? 6.644 4.591 -39.071 1.00 66.56 196 GLN A CA 1
ATOM 1531 C C . GLN A 1 196 ? 6.349 4.588 -37.568 1.00 66.56 196 GLN A C 1
ATOM 1533 O O . GLN A 1 196 ? 5.273 4.141 -37.173 1.00 66.56 196 GLN A O 1
ATOM 1538 N N . SER A 1 197 ? 7.230 5.154 -36.736 1.00 61.03 197 SER A N 1
ATOM 1539 C CA . SER A 1 197 ? 6.998 5.230 -35.285 1.00 61.03 197 SER A CA 1
ATOM 1540 C C . SER A 1 197 ? 5.798 6.113 -34.917 1.00 61.03 197 SER A C 1
ATOM 1542 O O . SER A 1 197 ? 5.078 5.812 -33.966 1.00 61.03 197 SER A O 1
ATOM 1544 N N . LEU A 1 198 ? 5.513 7.151 -35.712 1.00 57.31 198 LEU A N 1
ATOM 1545 C CA . LEU A 1 198 ? 4.296 7.963 -35.591 1.00 57.31 198 LEU A CA 1
ATOM 1546 C C . LEU A 1 198 ? 3.011 7.187 -35.930 1.00 57.31 198 LEU A C 1
ATOM 1548 O O . LEU A 1 198 ? 1.949 7.517 -35.406 1.00 57.31 198 LEU A O 1
ATOM 1552 N N . HIS A 1 199 ? 3.086 6.153 -36.773 1.00 54.03 199 HIS A N 1
ATOM 1553 C CA . HIS A 1 199 ? 1.943 5.295 -37.112 1.00 54.03 199 HIS A CA 1
ATOM 1554 C C . HIS A 1 199 ? 1.702 4.173 -36.088 1.00 54.03 199 HIS A C 1
ATOM 1556 O O . HIS A 1 199 ? 0.560 3.755 -35.907 1.00 54.03 199 HIS A O 1
ATOM 1562 N N . GLU A 1 200 ? 2.728 3.725 -35.357 1.00 49.88 200 GLU A N 1
ATOM 1563 C CA . GLU A 1 200 ? 2.564 2.742 -34.271 1.00 49.88 200 GLU A CA 1
ATOM 1564 C C . GLU A 1 200 ? 1.928 3.328 -32.997 1.00 49.88 200 GLU A C 1
ATOM 1566 O O . GLU A 1 200 ? 1.406 2.578 -32.175 1.00 49.88 200 GLU A O 1
ATOM 1571 N N . GLN A 1 201 ? 1.887 4.657 -32.837 1.00 47.81 201 GLN A N 1
ATOM 1572 C CA . GLN A 1 201 ? 1.204 5.313 -31.709 1.00 47.81 201 GLN A CA 1
ATOM 1573 C C . GLN A 1 201 ? -0.314 5.518 -31.899 1.00 47.81 201 GLN A C 1
ATOM 1575 O O . GLN A 1 201 ? -0.978 6.000 -30.980 1.00 47.81 201 GLN A O 1
ATOM 1580 N N . GLN A 1 202 ? -0.890 5.133 -33.044 1.00 44.78 202 GLN A N 1
ATOM 1581 C CA . GLN A 1 202 ? -2.332 5.223 -33.318 1.00 44.78 202 GLN A CA 1
ATOM 1582 C C . GLN A 1 202 ? -2.910 3.884 -33.808 1.00 44.78 202 GLN A C 1
ATOM 1584 O O . GLN A 1 202 ? -3.403 3.779 -34.927 1.00 44.78 202 GLN A O 1
ATOM 1589 N N . GLN A 1 203 ? -2.914 2.856 -32.954 1.00 38.03 203 GLN A N 1
ATOM 1590 C CA . GLN A 1 203 ? -3.863 1.745 -33.106 1.00 38.03 203 GLN A CA 1
ATOM 1591 C C . GLN A 1 203 ? -4.911 1.787 -31.981 1.00 38.03 203 GLN A C 1
ATOM 1593 O O . GLN A 1 203 ? -4.544 1.668 -30.810 1.00 38.03 203 GLN A O 1
ATOM 1598 N N . PRO A 1 204 ? -6.209 1.974 -32.297 1.00 40.22 204 PRO A N 1
ATOM 1599 C CA . PRO A 1 204 ? -7.278 1.857 -31.319 1.00 40.22 204 PRO A CA 1
ATOM 1600 C C . PRO A 1 204 ? -7.536 0.387 -30.961 1.00 40.22 204 PRO A C 1
ATOM 1602 O O . PRO A 1 204 ? -7.535 -0.509 -31.805 1.00 40.22 204 PRO A O 1
ATOM 1605 N N . LEU A 1 205 ? -7.751 0.178 -29.666 1.00 42.06 205 LEU A N 1
ATOM 1606 C CA . LEU A 1 205 ? -7.959 -1.090 -28.977 1.00 42.06 205 LEU A CA 1
ATOM 1607 C C . LEU A 1 205 ? -9.385 -1.612 -29.244 1.00 42.06 205 LEU A C 1
ATOM 1609 O O . LEU A 1 205 ? -10.264 -1.510 -28.398 1.00 42.06 205 LEU A O 1
ATOM 1613 N N . GLU A 1 206 ? -9.627 -2.156 -30.434 1.00 45.16 206 GLU A N 1
ATOM 1614 C CA . GLU A 1 206 ? -10.904 -2.778 -30.814 1.00 45.16 206 GLU A CA 1
ATOM 1615 C C . GLU A 1 206 ? -10.681 -4.263 -31.122 1.00 45.16 206 GLU A C 1
ATOM 1617 O O . GLU A 1 206 ? -10.482 -4.643 -32.270 1.00 45.16 206 GLU A O 1
ATOM 1622 N N . HIS A 1 207 ? -10.644 -5.099 -30.080 1.00 38.22 207 HIS A N 1
ATOM 1623 C CA . HIS A 1 207 ? -11.155 -6.479 -30.071 1.00 38.22 207 HIS A CA 1
ATOM 1624 C C . HIS A 1 207 ? -10.760 -7.161 -28.753 1.00 38.22 207 HIS A C 1
ATOM 1626 O O . HIS A 1 207 ? -9.596 -7.493 -28.549 1.00 38.22 207 HIS A O 1
ATOM 1632 N N . LEU A 1 208 ? -11.730 -7.383 -27.856 1.00 41.56 208 LEU A N 1
ATOM 1633 C CA . LEU A 1 208 ? -12.251 -8.719 -27.507 1.00 41.56 208 LEU A CA 1
ATOM 1634 C C . LEU A 1 208 ? -13.132 -8.655 -26.236 1.00 41.56 208 LEU A C 1
ATOM 1636 O O . LEU A 1 208 ? -12.904 -9.364 -25.257 1.00 41.56 208 LEU A O 1
ATOM 1640 N N . GLU A 1 209 ? -14.196 -7.845 -26.259 1.00 41.81 209 GLU A N 1
ATOM 1641 C CA . GLU A 1 209 ? -15.402 -8.212 -25.513 1.00 41.81 209 GLU A CA 1
ATOM 1642 C C . GLU A 1 209 ? -16.039 -9.408 -26.225 1.00 41.81 209 GLU A C 1
ATOM 1644 O O . GLU A 1 209 ? -16.469 -9.288 -27.367 1.00 41.81 209 GLU A O 1
ATOM 1649 N N . ALA A 1 210 ? -16.052 -10.564 -25.560 1.00 42.91 210 ALA A N 1
ATOM 1650 C CA . ALA A 1 210 ? -17.138 -11.552 -25.563 1.00 42.91 210 ALA A CA 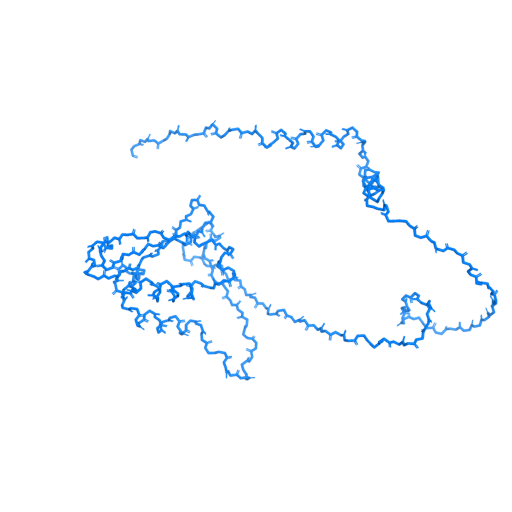1
ATOM 1651 C C . ALA A 1 210 ? -16.592 -12.925 -25.164 1.00 42.91 210 ALA A C 1
ATOM 1653 O O . ALA A 1 210 ? -16.278 -13.755 -26.010 1.00 42.91 210 ALA A O 1
ATOM 1654 N N . ARG A 1 211 ? -16.554 -13.199 -23.857 1.00 36.94 211 ARG A N 1
ATOM 1655 C CA . ARG A 1 211 ? -16.763 -14.554 -23.325 1.00 36.94 211 ARG A CA 1
ATOM 1656 C C . ARG A 1 211 ? -17.467 -14.468 -21.971 1.00 36.94 211 ARG A C 1
ATOM 1658 O O . ARG A 1 211 ? -16.901 -14.714 -20.915 1.00 36.94 211 ARG A O 1
ATOM 1665 N N . LYS A 1 212 ? -18.752 -14.107 -22.033 1.00 42.59 212 LYS A N 1
ATOM 1666 C CA . LYS A 1 212 ? -19.761 -14.789 -21.214 1.00 42.59 212 LYS A CA 1
ATOM 1667 C C . LYS A 1 212 ? -19.959 -16.171 -21.837 1.00 42.59 212 LYS A C 1
ATOM 1669 O O . LYS A 1 212 ? -20.054 -16.237 -23.057 1.00 42.59 212 LYS A O 1
ATOM 1674 N N . PHE A 1 213 ? -19.967 -17.227 -21.029 1.00 41.06 213 PHE A N 1
ATOM 1675 C CA . PHE A 1 213 ? -21.002 -18.271 -20.962 1.00 41.06 213 PHE A CA 1
ATOM 1676 C C . PHE A 1 213 ? -20.464 -19.516 -20.232 1.00 41.06 213 PHE A C 1
ATOM 1678 O O . PHE A 1 213 ? -19.485 -20.109 -20.678 1.00 41.06 213 PHE A O 1
ATOM 1685 N N . PHE A 1 214 ? -21.213 -19.873 -19.179 1.00 46.19 214 PHE A N 1
ATOM 1686 C CA . PHE A 1 214 ? -21.164 -21.032 -18.271 1.00 46.19 214 PHE A CA 1
ATOM 1687 C C . PHE A 1 214 ? -20.062 -21.076 -17.210 1.00 46.19 214 PHE A C 1
ATOM 1689 O O . PHE A 1 214 ? -18.884 -21.310 -17.543 1.00 46.19 214 PHE A O 1
#

pLDDT: mean 71.19, std 20.47, range [30.84, 95.69]

Secondary structure (DSSP, 8-state):
-GGG-SS-EEEEEEE-TTSSEEEEEEE-TTS-EEEPPPB-HHHHHHS-HHHHHHHHHHHHT--EEE-TTS-EEEHHHHHHHHHHHT-----TT-----EEEEESTT-SS-TT--EEEEEPPP-------------S----------------------------S-HHHHHHHHHHHHHHHHTT--HHHHHHHHHHHHHHT-------------

Organism: Meloidogyne incognita (NCBI:txid6306)

Sequence (214 aa):
MLRTLPGSGLVMRLSLVAGACVCITVKCSNDEFLDLEPLDVKKLQSKNLNDYLKDIILSEKVDFVLDSDKQWVHVAEVLKRCQKVSGDHQDPAQEIKTREILSNALHPGPIEKQHSITFTPMRVAVVTCKTNTTDNNNEPDDEFATDNAAANTRSQQDPNNQQSLNDGEANFEAELRQLMHRYGKSPKDVINIFSQSLHEQQQPLEHLEARKFF

Radius of gyration: 31.46 Å; chains: 1; bounding box: 89×55×65 Å